Protein AF-A0A7C5VRM5-F1 (afdb_monomer)

Radius of gyration: 18.3 Å; Cα contacts (8 Å, |Δi|>4): 410; chains: 1; bounding box: 43×46×49 Å

Nearest PDB structures (foldseek):
  1hyq-assembly1_A  TM=7.846E-01  e=1.306E-09  Archaeoglobus fulgidus
  4v03-assembly1_B  TM=8.359E-01  e=2.249E-08  Aquifex aeolicus
  4v03-assembly1_A  TM=8.277E-01  e=2.393E-08  Aquifex aeolicus
  4v02-assembly1_A  TM=7.969E-01  e=2.546E-08  Aquifex aeolicus
  4v02-assembly1_B  TM=7.855E-01  e=8.247E-08  Aquifex aeolicus

Mean predicted aligned error: 7.61 Å

pLDDT: mean 83.9, std 17.5, range [24.52, 98.12]

Structure (mmCIF, N/CA/C/O backbone):
data_AF-A0A7C5VRM5-F1
#
_entry.id   AF-A0A7C5VRM5-F1
#
loop_
_atom_site.group_PDB
_atom_site.id
_atom_site.type_symbol
_atom_site.label_atom_id
_atom_site.label_alt_id
_atom_site.label_comp_id
_atom_site.label_asym_id
_atom_site.label_entity_id
_atom_site.label_seq_id
_atom_site.pdbx_PDB_ins_code
_atom_site.Cartn_x
_atom_site.Cartn_y
_atom_site.Cartn_z
_atom_site.occupancy
_atom_site.B_iso_or_equiv
_atom_site.auth_seq_id
_atom_site.auth_comp_id
_atom_site.auth_asym_id
_atom_site.auth_atom_id
_atom_site.pdbx_PDB_model_num
ATOM 1 N N . MET A 1 1 ? 14.339 22.907 -0.742 1.00 24.52 1 MET A N 1
ATOM 2 C CA . MET A 1 1 ? 13.843 21.894 -1.696 1.00 24.52 1 MET A CA 1
ATOM 3 C C . MET A 1 1 ? 13.159 20.813 -0.884 1.00 24.52 1 MET A C 1
ATOM 5 O O . MET A 1 1 ? 13.822 20.288 0.005 1.00 24.52 1 MET A O 1
ATOM 9 N N . PRO A 1 2 ? 11.860 20.538 -1.075 1.00 26.52 2 PRO A N 1
ATOM 10 C CA . PRO A 1 2 ? 11.261 19.377 -0.440 1.00 26.52 2 PRO A CA 1
ATOM 11 C C . PRO A 1 2 ? 11.913 18.133 -1.050 1.00 26.52 2 PRO A C 1
ATOM 13 O O . PRO A 1 2 ? 11.982 17.997 -2.268 1.00 26.52 2 PRO A O 1
ATOM 16 N N . ILE A 1 3 ? 12.468 17.282 -0.192 1.00 25.92 3 ILE A N 1
ATOM 17 C CA . ILE A 1 3 ? 12.907 15.940 -0.564 1.00 25.92 3 ILE A CA 1
ATOM 18 C C . ILE A 1 3 ? 11.617 15.197 -0.914 1.00 25.92 3 ILE A C 1
ATOM 20 O O . ILE A 1 3 ? 10.820 14.908 -0.022 1.00 25.92 3 ILE A O 1
ATOM 24 N N . ASN A 1 4 ? 11.365 14.982 -2.205 1.00 31.55 4 ASN A N 1
ATOM 25 C CA . ASN A 1 4 ? 10.329 14.049 -2.622 1.00 31.55 4 ASN A CA 1
ATOM 26 C C . ASN A 1 4 ? 10.826 12.663 -2.229 1.00 31.55 4 ASN A C 1
ATOM 28 O O . ASN A 1 4 ? 11.892 12.225 -2.656 1.00 31.55 4 ASN A O 1
ATOM 32 N N . TYR A 1 5 ? 10.097 12.033 -1.319 1.00 35.62 5 TYR A N 1
ATOM 33 C CA . TYR A 1 5 ? 10.314 10.641 -0.987 1.00 35.62 5 TYR A CA 1
ATOM 34 C C . TYR A 1 5 ? 9.460 9.789 -1.954 1.00 35.62 5 TYR A C 1
ATOM 36 O O . TYR A 1 5 ? 8.372 10.228 -2.338 1.00 35.62 5 TYR A O 1
ATOM 44 N N . PRO A 1 6 ? 9.912 8.581 -2.323 1.00 35.44 6 PRO A N 1
ATOM 45 C CA . PRO A 1 6 ? 9.175 7.653 -3.188 1.00 35.44 6 PRO A CA 1
ATOM 46 C C . PRO A 1 6 ? 7.881 7.151 -2.532 1.00 35.44 6 PRO A C 1
ATOM 48 O O . PRO A 1 6 ? 7.916 6.727 -1.374 1.00 35.44 6 PRO A O 1
ATOM 51 N N . SER A 1 7 ? 6.760 7.160 -3.264 1.00 39.25 7 SER A N 1
ATOM 52 C CA . SER A 1 7 ? 5.493 6.525 -2.855 1.00 39.25 7 SER A CA 1
ATOM 53 C C . SER A 1 7 ? 5.705 5.039 -2.533 1.00 39.25 7 SER A C 1
ATOM 55 O O . SER A 1 7 ? 6.551 4.383 -3.140 1.00 39.25 7 SER A O 1
ATOM 57 N N . MET A 1 8 ? 4.966 4.480 -1.574 1.00 41.59 8 MET A N 1
ATOM 58 C CA . MET A 1 8 ? 5.219 3.114 -1.104 1.00 41.59 8 MET A CA 1
ATOM 59 C C . MET A 1 8 ? 3.956 2.298 -0.909 1.00 41.59 8 MET A C 1
ATOM 61 O O . MET A 1 8 ? 3.048 2.717 -0.196 1.00 41.59 8 MET A O 1
ATOM 65 N N . LEU A 1 9 ? 3.998 1.076 -1.437 1.00 41.56 9 LEU A N 1
ATOM 66 C CA . LEU A 1 9 ? 2.986 0.052 -1.242 1.00 41.56 9 LEU A CA 1
ATOM 67 C C . LEU A 1 9 ? 3.558 -1.013 -0.299 1.00 41.56 9 LEU A C 1
ATOM 69 O O . LEU A 1 9 ? 4.619 -1.572 -0.569 1.00 41.56 9 LEU A O 1
ATOM 73 N N . ARG A 1 10 ? 2.899 -1.326 0.818 1.00 49.91 10 ARG A N 1
ATOM 74 C CA . ARG A 1 10 ? 3.300 -2.475 1.655 1.00 49.91 10 ARG A CA 1
ATOM 75 C C . ARG A 1 10 ? 2.233 -3.539 1.641 1.00 49.91 10 ARG A C 1
ATOM 77 O O . ARG A 1 10 ? 1.055 -3.212 1.599 1.00 49.91 10 ARG A O 1
ATOM 84 N N . ILE A 1 11 ? 2.649 -4.798 1.687 1.00 58.56 11 ILE A N 1
ATOM 85 C CA . ILE A 1 11 ? 1.750 -5.940 1.551 1.00 58.56 11 ILE A CA 1
ATOM 86 C C . ILE A 1 11 ? 2.005 -6.911 2.695 1.00 58.56 11 ILE A C 1
ATOM 88 O O . ILE A 1 11 ? 3.138 -7.174 3.097 1.00 58.56 11 ILE A O 1
ATOM 92 N N . THR A 1 12 ? 0.915 -7.410 3.253 1.00 43.38 12 THR A N 1
ATOM 93 C CA . THR A 1 12 ? 0.903 -8.315 4.395 1.00 43.38 12 THR A CA 1
ATOM 94 C C . THR A 1 12 ? 0.097 -9.544 4.020 1.00 43.38 12 THR A C 1
ATOM 96 O O . THR A 1 12 ? -0.967 -9.410 3.410 1.00 43.38 12 THR A O 1
ATOM 99 N N . PHE A 1 13 ? 0.600 -10.715 4.396 1.00 42.34 13 PHE A N 1
ATOM 100 C CA . PHE A 1 13 ? 0.039 -12.011 4.033 1.00 42.34 13 PHE A CA 1
ATOM 101 C C . PHE A 1 13 ? -0.346 -12.781 5.307 1.00 42.34 13 PHE A C 1
ATOM 103 O O . PHE A 1 13 ? 0.273 -12.608 6.365 1.00 42.34 13 PHE A O 1
ATOM 110 N N . PRO A 1 14 ? -1.351 -13.666 5.252 1.00 35.06 14 PRO A N 1
ATOM 111 C CA . PRO A 1 14 ? -1.614 -14.603 6.333 1.00 35.06 14 PRO A CA 1
ATOM 112 C C . PRO A 1 14 ? -0.415 -15.541 6.523 1.00 35.06 14 PRO A C 1
ATOM 114 O O . PRO A 1 14 ? 0.280 -15.903 5.578 1.00 35.06 14 PRO A O 1
ATOM 117 N N . SER A 1 15 ? -0.207 -16.011 7.758 1.00 38.28 15 SER A N 1
ATOM 118 C CA . SER A 1 15 ? 0.873 -16.956 8.118 1.00 38.28 15 SER A CA 1
ATOM 119 C C . SER A 1 15 ? 0.846 -18.291 7.345 1.00 38.28 15 SER A C 1
ATOM 121 O O . SER A 1 15 ? 1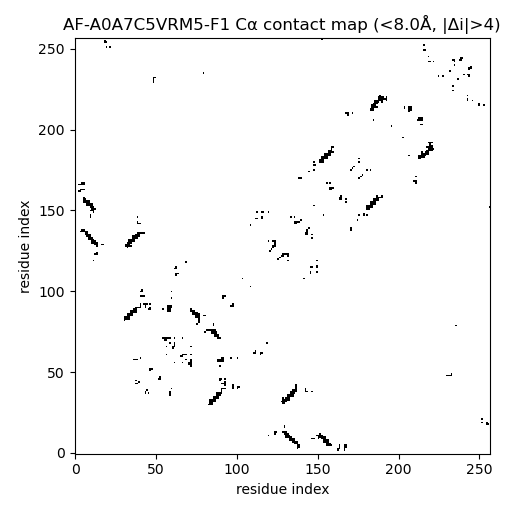.789 -19.078 7.420 1.00 38.28 15 SER A O 1
ATOM 123 N N . ARG A 1 16 ? -0.234 -18.551 6.598 1.00 37.56 16 ARG A N 1
ATOM 124 C CA . ARG A 1 16 ? -0.376 -19.624 5.614 1.00 37.56 16 ARG A CA 1
ATOM 125 C C . ARG A 1 16 ? -0.851 -18.996 4.304 1.00 37.56 16 ARG A C 1
ATOM 127 O O . ARG A 1 16 ? -2.047 -18.760 4.150 1.00 37.56 16 ARG A O 1
ATOM 134 N N . SER A 1 17 ? 0.067 -18.714 3.386 1.00 40.09 17 SER A N 1
ATOM 135 C CA . SER A 1 17 ? -0.280 -18.244 2.045 1.00 40.09 17 SER A CA 1
ATOM 136 C C . SER A 1 17 ? -1.047 -19.333 1.286 1.00 40.09 17 SER A C 1
ATOM 138 O O . SER A 1 17 ? -0.657 -20.504 1.267 1.00 40.09 17 SER A O 1
ATOM 140 N N . ARG A 1 18 ? -2.174 -18.956 0.674 1.00 47.91 18 ARG A N 1
ATOM 141 C CA . ARG A 1 18 ? -2.792 -19.734 -0.403 1.00 47.91 18 ARG A CA 1
ATOM 142 C C . ARG A 1 18 ? -2.190 -19.213 -1.707 1.00 47.91 18 ARG A C 1
ATOM 144 O O . ARG A 1 18 ? -2.310 -18.018 -1.937 1.00 47.91 18 ARG A O 1
ATOM 151 N N . PRO A 1 19 ? -1.545 -20.049 -2.532 1.00 40.75 19 PRO A N 1
ATOM 152 C CA . PRO A 1 19 ? -0.986 -19.575 -3.792 1.00 40.75 19 PRO A CA 1
ATOM 153 C C . PRO A 1 19 ? -2.108 -19.096 -4.721 1.00 40.75 19 PRO A C 1
ATOM 155 O O . PRO A 1 19 ? -3.064 -19.836 -4.974 1.00 40.75 19 PRO A O 1
ATOM 158 N N . TYR A 1 20 ? -1.978 -17.882 -5.252 1.00 45.66 20 TYR A N 1
ATOM 159 C CA . TYR A 1 20 ? -2.758 -17.391 -6.381 1.00 45.66 20 TYR A CA 1
ATOM 160 C C . TYR A 1 20 ? -2.393 -18.207 -7.622 1.00 45.66 20 TYR A C 1
ATOM 162 O O . TYR A 1 20 ? -1.266 -18.184 -8.125 1.00 45.66 20 TYR A O 1
ATOM 170 N N . VAL A 1 21 ? -3.365 -18.958 -8.135 1.00 44.91 21 VAL A N 1
ATOM 171 C CA . VAL A 1 21 ? -3.217 -19.711 -9.381 1.00 44.91 21 VAL A CA 1
ATOM 172 C C . VAL A 1 21 ? -3.878 -18.904 -10.498 1.00 44.91 21 VAL A C 1
ATOM 174 O O . VAL A 1 21 ? -5.107 -18.843 -10.546 1.00 44.91 21 VAL A O 1
ATOM 177 N N . PRO A 1 22 ? -3.111 -18.301 -11.424 1.00 44.91 22 PRO A N 1
ATOM 178 C CA . PRO A 1 22 ? -3.690 -17.703 -12.613 1.00 44.91 22 PRO A CA 1
ATOM 179 C C . PRO A 1 22 ? -4.089 -18.836 -13.567 1.00 44.91 22 PRO A C 1
ATOM 181 O O . PRO A 1 22 ? -3.283 -19.306 -14.370 1.00 44.91 22 PRO A O 1
ATOM 184 N N . SER A 1 23 ? -5.324 -19.325 -13.468 1.00 38.94 23 SER A N 1
ATOM 185 C CA . SER A 1 23 ? -5.892 -20.226 -14.473 1.00 38.94 23 SER A CA 1
ATOM 186 C C . SER A 1 23 ? -7.394 -20.031 -14.643 1.00 38.94 23 SER A C 1
ATOM 188 O O . SER A 1 23 ? -8.091 -19.593 -13.735 1.00 38.94 23 SER A O 1
ATOM 190 N N . SER A 1 24 ? -7.849 -20.360 -15.851 1.00 39.88 24 SER A N 1
ATOM 191 C CA . SER A 1 24 ? -9.218 -20.367 -16.371 1.00 39.88 24 SER A CA 1
ATOM 192 C C . SER A 1 24 ? -10.309 -20.749 -15.354 1.00 39.88 24 SER A C 1
ATOM 194 O O . SER A 1 24 ? -10.064 -21.541 -14.447 1.00 39.88 24 SER A O 1
ATOM 196 N N . PRO A 1 25 ? -11.542 -20.236 -15.535 1.00 40.53 25 PRO A N 1
ATOM 197 C CA . PRO A 1 25 ? -12.576 -20.226 -14.508 1.00 40.53 25 PRO A CA 1
ATOM 198 C C . PRO A 1 25 ? -13.092 -21.641 -14.220 1.00 40.53 25 PRO A C 1
ATOM 200 O O . PRO A 1 25 ? -13.990 -22.135 -14.898 1.00 40.53 25 PRO A O 1
ATOM 203 N N . SER A 1 26 ? -12.543 -22.293 -13.198 1.00 43.88 26 SER A N 1
ATOM 204 C CA . SER A 1 26 ? -13.236 -23.362 -12.478 1.00 43.88 26 SER A CA 1
ATOM 205 C C . SER A 1 26 ? -14.107 -22.728 -11.395 1.00 43.88 26 SER A C 1
ATOM 207 O O . SER A 1 26 ? -13.635 -21.867 -10.659 1.00 43.88 26 SER A O 1
ATOM 209 N N . SER A 1 27 ? -15.362 -23.160 -11.276 1.00 49.78 27 SER A N 1
ATOM 210 C CA . SER A 1 27 ? -16.374 -22.622 -10.348 1.00 49.78 27 SER A CA 1
ATOM 211 C C . SER A 1 27 ? -16.043 -22.736 -8.852 1.00 49.78 27 SER A C 1
ATOM 213 O O . SER A 1 27 ? -16.794 -22.206 -8.040 1.00 49.78 27 SER A O 1
ATOM 215 N N . ASP A 1 28 ? -14.946 -23.407 -8.489 1.00 50.22 28 ASP A N 1
ATOM 216 C CA . ASP A 1 28 ? -14.684 -23.869 -7.120 1.00 50.22 28 ASP A CA 1
ATOM 217 C C . ASP A 1 28 ? -13.459 -23.212 -6.456 1.00 50.22 28 ASP A C 1
ATOM 219 O O . ASP A 1 28 ? -13.127 -23.540 -5.315 1.00 50.22 28 ASP A O 1
ATOM 223 N N . THR A 1 29 ? -12.770 -22.274 -7.119 1.00 53.59 29 THR A N 1
ATOM 224 C CA . THR A 1 29 ? -11.725 -21.476 -6.454 1.00 53.59 29 THR A CA 1
ATOM 225 C C . THR A 1 29 ? -12.370 -20.373 -5.613 1.00 53.59 29 THR A C 1
ATOM 227 O O . THR A 1 29 ? -13.085 -19.540 -6.175 1.00 53.59 29 THR A O 1
ATOM 230 N N . PRO A 1 30 ? -12.143 -20.334 -4.285 1.00 61.53 30 PRO A N 1
ATOM 231 C CA . PRO A 1 30 ? -12.679 -19.270 -3.446 1.00 61.53 30 PRO A CA 1
ATOM 232 C C . PRO A 1 30 ? -12.119 -17.914 -3.891 1.00 61.53 30 PRO A C 1
ATOM 234 O O . PRO A 1 30 ? -10.925 -17.790 -4.160 1.00 61.53 30 PRO A O 1
ATOM 237 N N . SER A 1 31 ? -12.997 -16.913 -3.970 1.00 78.19 31 SER A N 1
ATOM 238 C CA . SER A 1 31 ? -12.657 -15.532 -4.318 1.00 78.19 31 SER A CA 1
ATOM 239 C C . SER A 1 31 ? -11.597 -14.985 -3.363 1.00 78.19 31 SER A C 1
ATOM 241 O O . SER A 1 31 ? -11.818 -15.038 -2.149 1.00 78.19 31 SER A O 1
ATOM 243 N N . LEU A 1 32 ? -10.508 -14.422 -3.894 1.00 88.81 32 LEU A N 1
ATOM 244 C CA . LEU A 1 32 ? -9.525 -13.713 -3.075 1.00 88.81 32 LEU A CA 1
ATOM 245 C C . LEU A 1 32 ? -10.181 -12.548 -2.332 1.00 88.81 32 LEU A C 1
ATOM 247 O O . LEU A 1 32 ? -11.033 -11.858 -2.892 1.00 88.81 32 LEU A O 1
ATOM 251 N N . GLN A 1 33 ? -9.759 -12.311 -1.094 1.00 93.88 33 GLN A N 1
ATOM 252 C CA . GLN A 1 33 ? -10.216 -11.197 -0.276 1.00 93.88 33 GLN A CA 1
ATOM 253 C C . GLN A 1 33 ? -9.063 -10.240 0.038 1.00 93.88 33 GLN A C 1
ATOM 255 O O . GLN A 1 33 ? -8.154 -10.554 0.804 1.00 93.88 33 GLN A O 1
ATOM 260 N N . VAL A 1 34 ? -9.113 -9.047 -0.559 1.00 94.50 34 VAL A N 1
ATOM 261 C CA . VAL A 1 34 ? -8.061 -8.025 -0.475 1.00 94.50 34 VAL A CA 1
ATOM 262 C C . VAL A 1 34 ? -8.566 -6.813 0.301 1.00 94.50 34 VAL A C 1
ATOM 264 O O . VAL A 1 34 ? -9.657 -6.308 0.040 1.00 94.50 34 VAL A O 1
ATOM 267 N N . GLY A 1 35 ? -7.765 -6.325 1.246 1.00 96.38 35 GLY A N 1
ATOM 268 C CA . GLY A 1 35 ? -8.031 -5.102 2.000 1.00 96.38 35 GLY A CA 1
ATOM 269 C C . GLY A 1 35 ? -7.001 -4.025 1.692 1.00 96.38 35 GLY A C 1
ATOM 270 O O . GLY A 1 35 ? -5.821 -4.221 1.962 1.00 96.38 35 GLY A O 1
ATOM 271 N N . LEU A 1 36 ? -7.432 -2.878 1.174 1.00 96.69 36 LEU A N 1
ATOM 272 C CA . LEU A 1 36 ? -6.596 -1.694 0.992 1.00 96.69 36 LEU A CA 1
ATOM 273 C C . LEU A 1 36 ? -6.796 -0.724 2.160 1.00 96.69 36 LEU A C 1
ATOM 275 O O . LEU A 1 36 ? -7.912 -0.303 2.450 1.00 96.69 36 LEU A O 1
ATOM 279 N N . MET A 1 37 ? -5.707 -0.358 2.818 1.00 97.25 37 MET A N 1
ATOM 280 C CA . MET A 1 37 ? -5.680 0.506 3.992 1.00 97.25 37 MET A CA 1
ATOM 281 C C . MET A 1 37 ? -4.927 1.786 3.632 1.00 97.25 37 MET A C 1
ATOM 283 O O . MET A 1 37 ? -3.723 1.735 3.374 1.00 97.25 37 MET A O 1
ATOM 287 N N . ASP A 1 38 ? -5.617 2.924 3.618 1.00 95.94 38 ASP A N 1
ATOM 288 C CA . ASP A 1 38 ? -4.995 4.222 3.345 1.00 95.94 38 ASP A CA 1
ATOM 289 C C . ASP A 1 38 ? -4.354 4.778 4.626 1.00 95.94 38 ASP A C 1
ATOM 291 O O . ASP A 1 38 ? -5.043 5.261 5.526 1.00 95.94 38 ASP A O 1
ATOM 295 N N . LEU A 1 39 ? -3.029 4.666 4.739 1.00 95.25 39 LEU A N 1
ATOM 296 C CA . LEU A 1 39 ? -2.239 5.226 5.840 1.00 95.25 39 LEU A CA 1
ATOM 297 C C . LEU A 1 39 ? -1.528 6.535 5.451 1.00 95.25 39 LEU A C 1
ATOM 299 O O . LEU A 1 39 ? -0.705 7.033 6.234 1.00 95.25 39 LEU A O 1
ATOM 303 N N . ASP A 1 40 ? -1.826 7.129 4.288 1.00 92.56 40 ASP A N 1
ATOM 304 C CA . ASP A 1 40 ? -1.371 8.482 3.956 1.00 92.56 40 ASP A CA 1
ATOM 305 C C . ASP A 1 40 ? -2.278 9.527 4.615 1.00 92.56 40 ASP A C 1
ATOM 307 O O . ASP A 1 40 ? -3.082 10.210 3.992 1.00 92.56 40 ASP A O 1
ATOM 311 N N . PHE A 1 41 ? -2.103 9.706 5.922 1.00 92.50 41 PHE A N 1
ATOM 312 C CA . PHE A 1 41 ? -2.851 10.701 6.694 1.00 92.50 41 PHE A CA 1
ATOM 313 C C . PHE A 1 41 ? -2.427 12.152 6.439 1.00 92.50 41 PHE A C 1
ATOM 315 O O . PHE A 1 41 ? -2.979 13.068 7.052 1.00 92.50 41 PHE A O 1
ATOM 322 N N . ARG A 1 42 ? -1.417 12.383 5.593 1.00 88.06 42 ARG A N 1
ATOM 323 C CA . ARG A 1 42 ? -0.908 13.724 5.297 1.00 88.06 42 ARG A CA 1
ATOM 324 C C . ARG A 1 42 ? -1.579 14.304 4.063 1.00 88.06 42 ARG A C 1
ATOM 326 O O . ARG A 1 42 ? -1.903 15.491 4.050 1.00 88.06 42 ARG A O 1
ATOM 333 N N . ALA A 1 43 ? -1.732 13.475 3.040 1.00 88.38 43 ALA A N 1
ATOM 334 C CA . ALA A 1 43 ? -2.402 13.817 1.802 1.00 88.38 43 ALA A CA 1
ATOM 335 C C . ALA A 1 43 ? -3.315 12.661 1.345 1.00 88.38 43 ALA A C 1
ATOM 337 O O . ALA A 1 43 ? -3.080 12.103 0.270 1.00 88.38 43 ALA A O 1
ATOM 338 N N . PRO A 1 44 ? -4.367 12.320 2.123 1.00 90.69 44 PRO A N 1
ATOM 339 C CA . PRO A 1 44 ? -5.307 11.269 1.742 1.00 90.69 44 PRO A CA 1
ATOM 340 C C . PRO A 1 44 ? -5.894 11.560 0.362 1.00 90.69 44 PRO A C 1
ATOM 342 O O . PRO A 1 44 ? -6.495 12.616 0.145 1.00 90.69 44 PRO A O 1
ATOM 345 N N . SER A 1 45 ? -5.705 10.642 -0.582 1.00 88.56 45 SER A N 1
ATOM 346 C CA . SER A 1 45 ? -6.123 10.843 -1.978 1.00 88.56 45 SER A CA 1
ATOM 347 C C . SER A 1 45 ? -6.849 9.645 -2.581 1.00 88.56 45 SER A C 1
ATOM 349 O O . SER A 1 45 ? -7.612 9.814 -3.537 1.00 88.56 45 SER A O 1
ATOM 351 N N . LEU A 1 46 ? -6.697 8.453 -1.993 1.00 91.44 46 LEU A N 1
ATOM 352 C CA . LEU A 1 46 ? -7.339 7.237 -2.485 1.00 91.44 46 LEU A CA 1
ATOM 353 C C . LEU A 1 46 ? -8.862 7.295 -2.384 1.00 91.44 46 LEU A C 1
ATOM 355 O O . LEU A 1 46 ? -9.540 6.779 -3.267 1.00 91.44 46 LEU A O 1
ATOM 359 N N . SER A 1 47 ? -9.415 7.959 -1.366 1.00 91.50 47 SER A N 1
ATOM 360 C CA . SER A 1 47 ? -10.865 8.155 -1.245 1.00 91.50 47 SER A CA 1
ATOM 361 C C . SER A 1 47 ? -11.454 8.874 -2.462 1.00 91.50 47 SER A C 1
ATOM 363 O O . SER A 1 47 ? -12.508 8.472 -2.945 1.00 91.50 47 SER A O 1
ATOM 365 N N . THR A 1 48 ? -10.749 9.860 -3.022 1.00 89.38 48 THR A N 1
ATOM 366 C CA . THR A 1 48 ? -11.158 10.552 -4.254 1.00 89.38 48 THR A CA 1
ATOM 367 C C . THR A 1 48 ? -11.091 9.627 -5.467 1.00 89.38 48 THR A C 1
ATOM 369 O O . THR A 1 48 ? -12.058 9.539 -6.216 1.00 89.38 48 THR A O 1
ATOM 372 N N . ILE A 1 49 ? -9.982 8.899 -5.645 1.00 87.12 49 ILE A N 1
ATOM 373 C CA . ILE A 1 49 ? -9.793 7.968 -6.777 1.00 87.12 49 ILE A CA 1
ATOM 374 C C . ILE A 1 49 ? -10.847 6.854 -6.744 1.00 87.12 49 ILE A C 1
ATOM 376 O O . ILE A 1 49 ? -11.381 6.445 -7.772 1.00 87.12 49 ILE A O 1
ATOM 380 N N . LEU A 1 50 ? -11.180 6.386 -5.543 1.00 90.56 50 LEU A N 1
ATOM 381 C CA . LEU A 1 50 ? -12.192 5.371 -5.304 1.00 90.56 50 LEU A CA 1
ATOM 382 C C . LEU A 1 50 ? -13.591 5.975 -5.122 1.00 90.56 50 LEU A C 1
ATOM 384 O O . LEU A 1 50 ? -14.473 5.268 -4.656 1.00 90.56 50 LEU A O 1
ATOM 388 N N . ASN A 1 51 ? -13.843 7.243 -5.459 1.00 88.88 51 ASN A N 1
ATOM 389 C CA . ASN A 1 51 ? -15.171 7.868 -5.368 1.00 88.88 51 ASN A CA 1
ATOM 390 C C . ASN A 1 51 ? -15.900 7.573 -4.034 1.00 88.88 51 ASN A C 1
ATOM 392 O O . ASN A 1 51 ? -17.051 7.128 -4.020 1.00 88.88 51 ASN A O 1
ATOM 396 N N . ILE A 1 52 ? -15.197 7.727 -2.911 1.00 90.50 52 ILE A N 1
ATOM 397 C CA . ILE A 1 52 ? -15.736 7.611 -1.554 1.00 90.50 52 ILE A CA 1
ATOM 398 C C . ILE A 1 52 ? -16.054 9.017 -1.062 1.00 90.50 52 ILE A C 1
ATOM 400 O O . ILE A 1 52 ? -15.190 9.725 -0.551 1.00 90.50 52 ILE A O 1
ATOM 404 N N . GLU A 1 53 ? -17.307 9.433 -1.233 1.00 82.44 53 GLU A N 1
ATOM 405 C CA . GLU A 1 53 ? -17.733 10.785 -0.856 1.00 82.44 53 GLU A CA 1
ATOM 406 C C . GLU A 1 53 ? -17.894 10.952 0.657 1.00 82.44 53 GLU A C 1
ATOM 408 O O . GLU A 1 53 ? -17.621 12.019 1.209 1.00 82.44 53 GLU A O 1
ATOM 413 N N . LYS A 1 54 ? -18.380 9.907 1.336 1.00 86.44 54 LYS A N 1
ATOM 414 C CA . LYS A 1 54 ? -18.655 9.917 2.774 1.00 86.44 54 LYS A CA 1
ATOM 415 C C . LYS A 1 54 ? -18.364 8.551 3.371 1.00 86.44 54 LYS A C 1
ATOM 417 O O . LYS A 1 54 ? -18.783 7.533 2.830 1.00 86.44 54 LYS A O 1
ATOM 422 N N . ALA A 1 55 ? -17.715 8.564 4.525 1.00 92.19 55 ALA A N 1
ATOM 423 C CA . ALA A 1 55 ? -17.568 7.414 5.397 1.00 92.19 55 ALA A CA 1
ATOM 424 C C . ALA A 1 55 ? -18.067 7.801 6.792 1.00 92.19 55 ALA A C 1
ATOM 426 O O . ALA A 1 55 ? -17.887 8.944 7.223 1.00 92.19 55 ALA A O 1
ATOM 427 N N . GLN A 1 56 ? -18.726 6.867 7.477 1.00 93.12 56 GLN A N 1
ATOM 428 C CA . GLN A 1 56 ? -19.154 7.077 8.861 1.00 93.12 56 GLN A CA 1
ATOM 429 C C . GLN A 1 56 ? -17.948 7.108 9.804 1.00 93.12 56 GLN A C 1
ATOM 431 O O . GLN A 1 56 ? -17.894 7.947 10.701 1.00 93.12 56 GLN A O 1
ATOM 436 N N . TYR A 1 57 ? -16.985 6.222 9.556 1.00 96.88 57 TYR A N 1
ATOM 437 C CA . TYR A 1 57 ? -15.722 6.140 10.271 1.00 96.88 57 TYR A CA 1
ATOM 438 C C . TYR A 1 57 ? -14.561 6.072 9.287 1.00 96.88 57 TYR A C 1
ATOM 440 O O . TYR A 1 57 ? -14.688 5.553 8.177 1.00 96.88 57 TYR A O 1
ATOM 448 N N . TRP A 1 58 ? -13.422 6.594 9.719 1.00 97.31 58 TRP A N 1
ATOM 449 C CA . TRP A 1 58 ? -12.178 6.616 8.963 1.00 97.31 58 TRP A CA 1
ATOM 450 C C . TRP A 1 58 ? -11.115 5.785 9.679 1.00 97.31 58 TRP A C 1
ATOM 452 O O . TRP A 1 58 ? -11.194 5.542 10.884 1.00 97.31 58 TRP A O 1
ATOM 462 N N . LEU A 1 59 ? -10.054 5.397 8.974 1.00 97.44 59 LEU A N 1
ATOM 463 C CA . LEU A 1 59 ? -8.964 4.622 9.570 1.00 97.44 59 LEU A CA 1
ATOM 464 C C . LEU A 1 59 ? -8.295 5.372 10.733 1.00 97.44 59 LEU A C 1
ATOM 466 O O . LEU A 1 59 ? -7.873 4.768 11.717 1.00 97.44 59 LEU A O 1
ATOM 470 N N . ASN A 1 60 ? -8.287 6.703 10.676 1.00 95.69 60 ASN A N 1
ATOM 471 C CA . ASN A 1 60 ? -7.890 7.575 11.779 1.00 95.69 60 ASN A CA 1
ATOM 472 C C . ASN A 1 60 ? -8.704 7.321 13.058 1.00 95.69 60 ASN A C 1
ATOM 474 O O . ASN A 1 60 ? -8.131 7.280 14.146 1.00 95.69 60 ASN A O 1
ATOM 478 N N . ASP A 1 61 ? -10.019 7.127 12.937 1.00 97.44 61 ASP A N 1
ATOM 479 C CA . ASP A 1 61 ? -10.924 6.898 14.067 1.00 97.44 61 ASP A CA 1
ATOM 480 C C . ASP A 1 61 ? -10.645 5.544 14.721 1.00 97.44 61 ASP A C 1
ATOM 482 O O . ASP A 1 61 ? -10.590 5.438 15.949 1.00 97.44 61 ASP A O 1
ATOM 486 N N . TYR A 1 62 ? -10.358 4.524 13.909 1.00 98.12 62 TYR A N 1
ATOM 487 C CA . TYR A 1 62 ? -9.907 3.225 14.400 1.00 98.12 62 TYR A CA 1
ATOM 488 C C . TYR A 1 62 ? -8.586 3.335 15.177 1.00 98.12 62 TYR A C 1
ATOM 490 O O . TYR A 1 62 ? -8.460 2.777 16.274 1.00 98.12 62 TYR A O 1
ATOM 498 N N . LEU A 1 63 ? -7.606 4.079 14.650 1.00 97.12 63 LEU A N 1
ATOM 499 C CA . LEU A 1 63 ? -6.325 4.314 15.331 1.00 97.12 63 LEU A CA 1
ATOM 500 C C . LEU A 1 63 ? -6.483 5.163 16.603 1.00 97.12 63 LEU A C 1
ATOM 502 O O . LEU A 1 63 ? -5.715 4.998 17.551 1.00 97.12 63 LEU A O 1
ATOM 506 N N . ASN A 1 64 ? -7.503 6.022 16.651 1.00 96.19 64 ASN A N 1
ATOM 507 C CA . ASN A 1 64 ? -7.899 6.800 17.825 1.00 96.19 64 ASN A CA 1
ATOM 508 C C . ASN A 1 64 ? -8.756 6.010 18.836 1.00 96.19 64 ASN A C 1
ATOM 510 O O . ASN A 1 64 ? -9.145 6.577 19.856 1.00 96.19 64 ASN A O 1
ATOM 514 N N . CYS A 1 65 ? -9.016 4.718 18.596 1.00 95.69 65 CYS A N 1
ATOM 515 C CA . CYS A 1 65 ? -9.862 3.855 19.432 1.00 95.69 65 CYS A CA 1
ATOM 516 C C . CYS A 1 65 ? -11.322 4.334 19.558 1.00 95.69 65 CYS A C 1
ATOM 518 O O . CYS A 1 65 ? -11.944 4.144 20.601 1.00 95.69 65 CYS A O 1
ATOM 520 N N . ILE A 1 66 ? -11.858 4.966 18.513 1.00 97.38 66 ILE A N 1
ATOM 521 C CA . ILE A 1 66 ? -13.246 5.455 18.473 1.00 97.38 66 ILE A CA 1
ATOM 522 C C . ILE A 1 66 ? -14.203 4.371 17.952 1.00 97.38 66 ILE A C 1
ATOM 524 O O . ILE A 1 66 ? -15.364 4.340 18.351 1.00 97.38 66 ILE A O 1
ATOM 528 N N . CYS A 1 67 ? -13.719 3.486 17.079 1.00 96.88 67 CYS A N 1
ATOM 529 C CA . CYS A 1 67 ? -14.495 2.421 16.438 1.00 96.88 67 CYS A CA 1
ATOM 530 C C . CYS A 1 67 ? -13.679 1.125 16.278 1.00 96.88 67 CYS A C 1
ATOM 532 O O . CYS A 1 67 ? -12.457 1.105 16.506 1.00 96.88 67 CYS A O 1
ATOM 534 N N . ASP A 1 68 ? -14.359 0.053 15.870 1.00 96.94 68 ASP A N 1
ATOM 535 C CA . ASP A 1 68 ? -13.746 -1.220 15.499 1.00 96.94 68 ASP A CA 1
ATOM 536 C C . ASP A 1 68 ? -13.399 -1.251 14.007 1.00 96.94 68 ASP A C 1
ATOM 538 O O . ASP A 1 68 ? -13.895 -0.459 13.208 1.00 96.94 68 ASP A O 1
ATOM 542 N N . ILE A 1 69 ? -12.515 -2.168 13.596 1.00 96.31 69 ILE A N 1
ATOM 543 C CA . ILE A 1 69 ? -12.061 -2.214 12.194 1.00 96.31 69 ILE A CA 1
ATOM 544 C C . ILE A 1 69 ? -13.215 -2.502 11.228 1.00 96.31 69 ILE A C 1
ATOM 546 O O . ILE A 1 69 ? -13.242 -1.981 10.115 1.00 96.31 69 ILE A O 1
ATOM 550 N N . LYS A 1 70 ? -14.204 -3.282 11.675 1.00 96.19 70 LYS A N 1
ATOM 551 C CA . LYS A 1 70 ? -15.398 -3.634 10.897 1.00 96.19 70 LYS A CA 1
ATOM 552 C C . LYS A 1 70 ? -16.238 -2.414 10.527 1.00 96.19 70 LYS A C 1
ATOM 554 O O . LYS A 1 70 ? -16.874 -2.436 9.482 1.00 96.19 70 LYS A O 1
ATOM 559 N N . ASP A 1 71 ? -16.187 -1.355 11.334 1.00 96.81 71 ASP A N 1
ATOM 560 C CA . ASP A 1 71 ? -16.932 -0.116 11.095 1.00 96.81 71 ASP A CA 1
ATOM 561 C C . ASP A 1 71 ? -16.282 0.769 10.018 1.00 96.81 71 ASP A C 1
ATOM 563 O O . ASP A 1 71 ? -16.925 1.665 9.472 1.00 96.81 71 ASP A O 1
ATOM 567 N N . VAL A 1 72 ? -14.998 0.533 9.723 1.00 96.94 72 VAL A N 1
ATOM 568 C CA . VAL A 1 72 ? -14.206 1.307 8.753 1.00 96.94 72 VAL A CA 1
ATOM 569 C C . VAL A 1 72 ? -14.104 0.600 7.397 1.00 96.94 72 VAL A C 1
ATOM 571 O O . VAL A 1 72 ? -13.832 1.247 6.386 1.00 96.94 72 VAL A O 1
ATOM 574 N N . LEU A 1 73 ? -14.324 -0.718 7.350 1.00 96.69 73 LEU A N 1
ATOM 575 C CA . LEU A 1 73 ? -14.264 -1.506 6.118 1.00 96.69 73 LEU A CA 1
ATOM 576 C C . LEU A 1 73 ? -15.411 -1.141 5.168 1.00 96.69 73 LEU A C 1
ATOM 578 O O . LEU A 1 73 ? -16.575 -1.439 5.429 1.00 96.69 73 LEU A O 1
ATOM 582 N N . ILE A 1 74 ? -15.069 -0.570 4.014 1.00 96.06 74 ILE A N 1
ATOM 583 C CA . ILE A 1 74 ? -16.012 -0.319 2.922 1.00 96.06 74 ILE A CA 1
ATOM 584 C C . ILE A 1 74 ? -15.861 -1.430 1.881 1.00 96.06 74 ILE A C 1
ATOM 586 O O . ILE A 1 74 ? -14.794 -1.573 1.285 1.00 96.06 74 ILE A O 1
ATOM 590 N N . ASP A 1 75 ? -16.922 -2.205 1.649 1.00 94.94 75 ASP A N 1
ATOM 591 C CA . ASP A 1 75 ? -16.963 -3.222 0.592 1.00 94.94 75 ASP A CA 1
ATOM 592 C C . ASP A 1 75 ? -17.143 -2.556 -0.778 1.00 94.94 75 ASP A C 1
ATOM 594 O O . ASP A 1 75 ? -18.148 -1.889 -1.031 1.00 94.94 75 ASP A O 1
ATOM 598 N N . LEU A 1 76 ? -16.159 -2.720 -1.660 1.00 93.44 76 LEU A N 1
ATOM 599 C CA . LEU A 1 76 ? -16.180 -2.201 -3.028 1.00 93.44 76 LEU A CA 1
ATOM 600 C C . LEU A 1 76 ? -16.117 -3.326 -4.067 1.00 93.44 76 LEU A C 1
ATOM 602 O O . LEU A 1 76 ? -15.803 -3.063 -5.232 1.00 93.44 76 LEU A O 1
ATOM 606 N N . SER A 1 77 ? -16.413 -4.565 -3.668 1.00 90.88 77 SER A N 1
ATOM 607 C CA . SER A 1 77 ? -16.286 -5.759 -4.510 1.00 90.88 77 SER A CA 1
ATOM 608 C C . SER A 1 77 ? -17.100 -5.635 -5.798 1.00 90.88 77 SER A C 1
ATOM 610 O O . SER A 1 77 ? -16.568 -5.863 -6.882 1.00 90.88 77 SER A O 1
ATOM 612 N N . GLU A 1 78 ? -18.348 -5.163 -5.708 1.00 87.44 78 GLU A N 1
ATOM 613 C CA . GLU A 1 78 ? -19.230 -4.979 -6.873 1.00 87.44 78 GLU A CA 1
ATOM 614 C C . GLU A 1 78 ? -18.703 -3.941 -7.874 1.00 87.44 78 GLU A C 1
ATOM 616 O O . GLU A 1 78 ? -18.935 -4.056 -9.076 1.00 87.44 78 GLU A O 1
ATOM 621 N N . ARG A 1 79 ? -17.971 -2.931 -7.391 1.00 85.19 79 ARG A N 1
ATOM 622 C CA . ARG A 1 79 ? -17.462 -1.832 -8.218 1.00 85.19 79 ARG A CA 1
ATOM 623 C C . ARG A 1 79 ? -16.088 -2.130 -8.816 1.00 85.19 79 ARG A C 1
ATOM 625 O O . ARG A 1 79 ? -15.799 -1.682 -9.923 1.00 85.19 79 ARG A O 1
ATOM 632 N N . ILE A 1 80 ? -15.230 -2.837 -8.081 1.00 81.12 80 ILE A N 1
ATOM 633 C CA . ILE A 1 80 ? -13.804 -2.962 -8.418 1.00 81.12 80 ILE A CA 1
ATOM 634 C C . ILE A 1 80 ? -13.443 -4.355 -8.931 1.00 81.12 80 ILE A C 1
ATOM 636 O O . ILE A 1 80 ? -12.780 -4.488 -9.957 1.00 81.12 80 ILE A O 1
ATOM 640 N N . ALA A 1 81 ? -13.860 -5.394 -8.219 1.00 68.38 81 ALA A N 1
ATOM 641 C CA . ALA A 1 81 ? -13.316 -6.729 -8.420 1.00 68.38 81 ALA A CA 1
ATOM 642 C C . ALA A 1 81 ? -14.277 -7.671 -9.155 1.00 68.38 81 ALA A C 1
ATOM 644 O O . ALA A 1 81 ? -13.817 -8.551 -9.868 1.00 68.38 81 ALA A O 1
ATOM 645 N N . GLN A 1 82 ? -15.597 -7.456 -9.061 1.00 69.44 82 GLN A N 1
ATOM 646 C CA . GLN A 1 82 ? -16.687 -8.297 -9.591 1.00 69.44 82 GLN A CA 1
ATOM 647 C C . GLN A 1 82 ? -16.680 -9.762 -9.104 1.00 69.44 82 GLN A C 1
ATOM 649 O O . GLN A 1 82 ? -17.719 -10.257 -8.676 1.00 69.44 82 GLN A O 1
ATOM 654 N N . LYS A 1 83 ? -15.544 -10.465 -9.178 1.00 73.00 83 LYS A N 1
ATOM 655 C CA . LYS A 1 83 ? -15.339 -11.863 -8.785 1.00 73.00 83 LYS A CA 1
ATOM 656 C C . LYS A 1 83 ? -14.577 -11.996 -7.470 1.00 73.00 83 LYS A C 1
ATOM 658 O O . LYS A 1 83 ? -14.890 -12.887 -6.684 1.00 73.00 83 LYS A O 1
ATOM 663 N N . GLU A 1 84 ? -13.591 -11.139 -7.226 1.00 84.31 84 GLU A N 1
ATOM 664 C CA . GLU A 1 84 ? -12.857 -11.080 -5.962 1.00 84.31 84 GLU A CA 1
ATOM 665 C C . GLU A 1 84 ? -13.554 -10.143 -4.970 1.00 84.31 84 GLU 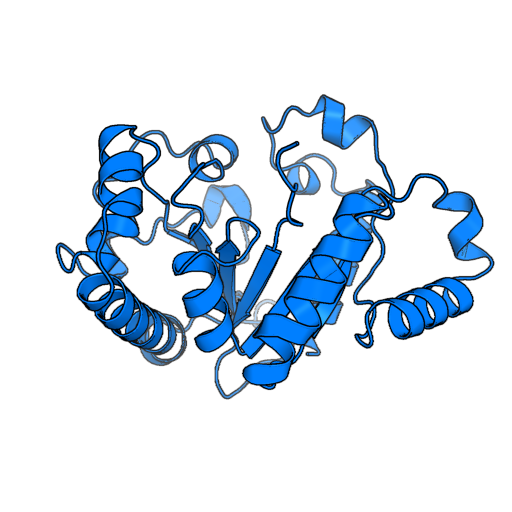A C 1
ATOM 667 O O . GLU A 1 84 ? -14.391 -9.313 -5.335 1.00 84.31 84 GLU A O 1
ATOM 672 N N . LYS A 1 85 ? -13.211 -10.276 -3.689 1.00 92.12 85 LYS A N 1
ATOM 673 C CA . LYS A 1 85 ? -13.670 -9.352 -2.660 1.00 92.12 85 LYS A CA 1
ATOM 674 C C . LYS A 1 85 ? -12.628 -8.272 -2.432 1.00 92.12 85 LYS A C 1
ATOM 676 O O . LYS A 1 85 ? -11.469 -8.576 -2.146 1.00 92.12 85 LYS A O 1
ATOM 681 N N . PHE A 1 86 ? -13.045 -7.016 -2.511 1.00 94.00 86 PHE A N 1
ATOM 682 C CA . PHE A 1 86 ? -12.165 -5.874 -2.304 1.00 94.00 86 PHE A CA 1
ATOM 683 C C . PHE A 1 86 ? -12.762 -4.929 -1.269 1.00 94.00 86 PHE A C 1
ATOM 685 O O . PHE A 1 86 ? -13.851 -4.387 -1.461 1.00 94.00 86 PHE A O 1
ATOM 692 N N . TYR A 1 87 ? -12.017 -4.702 -0.193 1.00 96.44 87 TYR A N 1
ATOM 693 C CA . TYR A 1 87 ? -12.387 -3.789 0.880 1.00 96.44 87 TYR A CA 1
ATOM 694 C C . TYR A 1 87 ? -11.411 -2.626 0.956 1.00 96.44 87 TYR A C 1
ATOM 696 O O . TYR A 1 87 ? -10.211 -2.790 0.735 1.00 96.44 87 TYR A O 1
ATOM 704 N N . PHE A 1 88 ? -11.921 -1.456 1.322 1.00 96.75 88 PHE A N 1
ATOM 705 C CA . PHE A 1 88 ? -11.131 -0.246 1.484 1.00 96.75 88 PHE A CA 1
ATOM 706 C C . PHE A 1 88 ? -11.377 0.399 2.8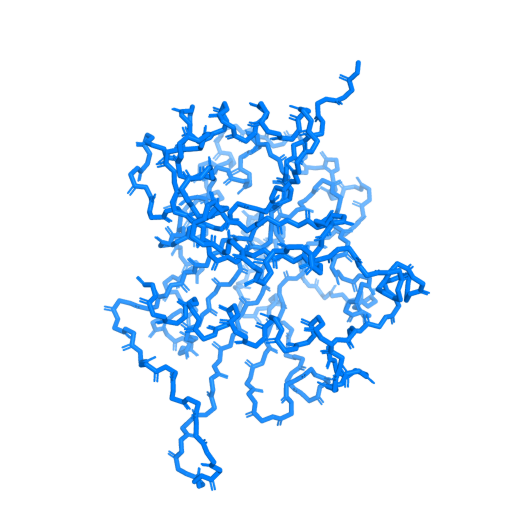48 1.00 96.75 88 PHE A C 1
ATOM 708 O O . PHE A 1 88 ? -12.524 0.593 3.243 1.00 96.75 88 PHE A O 1
ATOM 715 N N . CYS A 1 89 ? -10.299 0.763 3.540 1.00 97.31 89 CYS A N 1
ATOM 716 C CA . CYS A 1 89 ? -10.322 1.555 4.766 1.00 97.31 89 CYS A CA 1
ATOM 717 C C . CYS A 1 89 ? -9.772 2.957 4.467 1.00 97.31 89 CYS A C 1
ATOM 719 O O . CYS A 1 89 ? -8.554 3.103 4.306 1.00 97.31 89 CYS A O 1
ATOM 721 N N . PRO A 1 90 ? -10.632 3.985 4.387 1.00 97.25 90 PRO A N 1
ATOM 722 C CA . PRO A 1 90 ? -10.216 5.315 3.963 1.00 97.25 90 PRO A CA 1
ATOM 723 C C . PRO A 1 90 ? -9.522 6.106 5.079 1.00 97.25 90 PRO A C 1
ATOM 725 O O . PRO A 1 90 ? -9.939 6.066 6.239 1.00 97.25 90 PRO A O 1
ATOM 728 N N . ALA A 1 91 ? -8.531 6.921 4.716 1.00 96.44 91 ALA A N 1
ATOM 729 C CA . ALA A 1 91 ? -8.033 8.003 5.560 1.00 96.44 91 ALA A CA 1
ATOM 730 C C . ALA A 1 91 ? -8.924 9.244 5.418 1.00 96.44 91 ALA A C 1
ATOM 732 O O . ALA A 1 91 ? -9.402 9.561 4.327 1.00 96.44 91 ALA A O 1
ATOM 733 N N . ASN A 1 92 ? -9.148 9.955 6.524 1.00 95.88 92 ASN A N 1
ATOM 734 C CA . ASN A 1 92 ? -9.987 11.149 6.552 1.00 95.88 92 ASN A CA 1
ATOM 735 C C . ASN A 1 92 ? -9.287 12.325 5.839 1.00 95.88 92 ASN A C 1
ATOM 737 O O . ASN A 1 92 ? -8.285 12.820 6.360 1.00 95.88 92 ASN A O 1
ATOM 741 N N . PRO A 1 93 ? -9.812 12.821 4.698 1.00 94.38 93 PRO A N 1
ATOM 742 C CA . PRO A 1 93 ? -9.179 13.886 3.919 1.00 94.38 93 PRO A CA 1
ATOM 743 C C . PRO A 1 93 ? -9.413 15.292 4.497 1.00 94.38 93 PRO A C 1
ATOM 745 O O . PRO A 1 93 ? -8.936 16.276 3.934 1.00 94.38 93 PRO A O 1
ATOM 748 N N . SER A 1 94 ? -10.178 15.431 5.586 1.00 94.56 94 SER A N 1
ATOM 749 C CA . SER A 1 94 ? -10.470 16.743 6.168 1.00 94.56 94 SER A CA 1
ATOM 750 C C . SER A 1 94 ? -9.219 17.397 6.764 1.00 94.56 94 SER A C 1
ATOM 752 O O . SER A 1 94 ? -8.374 16.748 7.383 1.00 94.56 94 SER A O 1
ATOM 754 N N . MET A 1 95 ? -9.126 18.723 6.632 1.00 93.94 95 MET A N 1
ATOM 755 C CA . MET A 1 95 ? -7.995 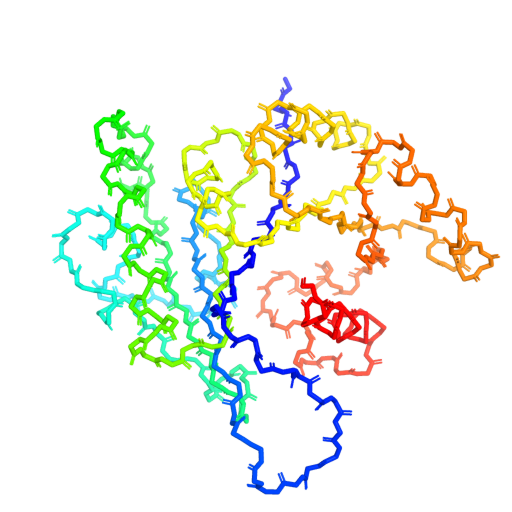19.496 7.159 1.00 93.94 95 MET A CA 1
ATOM 756 C C . MET A 1 95 ? -7.826 19.346 8.675 1.00 93.94 95 MET A C 1
ATOM 758 O O . MET A 1 95 ? -6.697 19.353 9.167 1.00 93.94 95 MET A O 1
ATOM 762 N N . ASP A 1 96 ? -8.932 19.197 9.406 1.00 95.50 96 ASP A N 1
ATOM 763 C CA . ASP A 1 96 ? -8.908 19.000 10.854 1.00 95.50 96 ASP A CA 1
ATOM 764 C C . ASP A 1 96 ? -8.321 17.636 11.218 1.00 95.50 96 ASP A C 1
ATOM 766 O O . ASP A 1 96 ? -7.467 17.565 12.101 1.00 95.50 96 ASP A O 1
ATOM 770 N N . ALA A 1 97 ? -8.684 16.575 10.490 1.00 95.19 97 ALA A N 1
ATOM 771 C CA . ALA A 1 97 ? -8.100 15.252 10.685 1.00 95.19 97 ALA A CA 1
ATOM 772 C C . ALA A 1 97 ? -6.609 15.226 10.317 1.00 95.19 97 ALA A C 1
ATOM 774 O O . ALA A 1 97 ? -5.798 14.719 11.087 1.00 95.19 97 ALA A O 1
ATOM 775 N N . ILE A 1 98 ? -6.216 15.837 9.194 1.00 94.31 98 ILE A N 1
ATOM 776 C CA . ILE A 1 98 ? -4.803 15.933 8.788 1.00 94.31 98 ILE A CA 1
ATOM 777 C C . ILE A 1 98 ? -3.981 16.678 9.853 1.00 94.31 98 ILE A C 1
ATOM 779 O O . ILE A 1 98 ? -2.866 16.267 10.199 1.00 94.31 98 ILE A O 1
ATOM 783 N N . ARG A 1 99 ? -4.526 17.770 10.407 1.00 94.00 99 ARG A N 1
ATOM 784 C CA . ARG A 1 99 ? -3.878 18.534 11.482 1.00 94.00 99 ARG A CA 1
ATOM 785 C C . ARG A 1 99 ? -3.785 17.726 12.772 1.00 94.00 99 ARG A C 1
ATOM 787 O O . ARG A 1 99 ? -2.718 17.714 13.381 1.00 94.00 99 ARG A O 1
ATOM 794 N N . ASP A 1 100 ? -4.865 17.056 13.165 1.00 94.62 100 ASP A N 1
ATOM 795 C CA . ASP A 1 100 ? -4.898 16.189 14.344 1.00 94.62 100 ASP A CA 1
ATOM 796 C C . ASP A 1 100 ? -3.827 15.098 14.241 1.00 94.62 100 ASP A C 1
ATOM 798 O O . ASP A 1 100 ? -2.982 14.978 15.129 1.00 94.62 100 ASP A O 1
ATOM 802 N N . MET A 1 101 ? -3.776 14.391 13.111 1.00 93.19 101 MET A N 1
ATOM 803 C CA . MET A 1 101 ? -2.787 13.347 12.839 1.00 93.19 101 MET A CA 1
ATOM 804 C C . MET A 1 101 ? -1.352 13.863 12.858 1.00 93.19 101 MET A C 1
ATOM 806 O O . MET A 1 101 ? -0.469 13.217 13.414 1.00 93.19 101 MET A O 1
ATOM 810 N N . SER A 1 102 ? -1.119 15.055 12.308 1.00 89.69 102 SER A N 1
ATOM 811 C CA . SER A 1 102 ? 0.203 15.691 12.317 1.00 89.69 102 SER A CA 1
ATOM 812 C C . SER A 1 102 ? 0.640 16.150 13.714 1.00 89.69 102 SER A C 1
ATOM 814 O O . SER A 1 102 ? 1.823 16.407 13.925 1.00 89.69 102 SER A O 1
ATOM 816 N N . SER A 1 103 ? -0.300 16.282 14.655 1.00 92.62 103 SER A N 1
ATOM 817 C CA . SER A 1 103 ? -0.052 16.746 16.027 1.00 92.62 103 SER A CA 1
ATOM 818 C C . SER A 1 103 ? 0.084 15.621 17.058 1.00 92.62 103 SER A C 1
ATOM 820 O O . SER A 1 103 ? 0.312 15.900 18.238 1.00 92.62 103 SER A O 1
ATOM 822 N N . LYS A 1 104 ? -0.071 14.358 16.639 1.00 93.19 104 LYS A N 1
ATOM 823 C CA . LYS A 1 104 ? -0.004 13.205 17.541 1.00 93.19 104 LYS A CA 1
ATOM 824 C C . LYS A 1 104 ? 1.381 13.055 18.161 1.00 93.19 104 LYS A C 1
ATOM 826 O O . LYS A 1 104 ? 2.399 13.383 17.562 1.00 93.19 104 LYS A O 1
ATOM 831 N N . ASP A 1 105 ? 1.391 12.568 19.398 1.00 94.19 105 ASP A N 1
ATOM 832 C CA . ASP A 1 105 ? 2.607 12.356 20.167 1.00 94.19 105 ASP A CA 1
ATOM 833 C C . ASP A 1 105 ? 3.116 10.915 20.053 1.00 94.19 105 ASP A C 1
ATOM 835 O O . ASP A 1 105 ? 2.417 9.992 19.626 1.00 94.19 105 ASP A O 1
ATOM 839 N N . ARG A 1 106 ? 4.330 10.692 20.560 1.00 92.56 106 ARG A N 1
ATOM 840 C CA . ARG A 1 106 ? 4.953 9.365 20.565 1.00 92.56 106 ARG A CA 1
ATOM 841 C C . ARG A 1 106 ? 4.139 8.298 21.286 1.00 92.56 106 ARG A C 1
ATOM 843 O O . ARG A 1 106 ? 4.183 7.123 20.927 1.00 92.56 106 ARG A O 1
ATOM 850 N N . LYS A 1 107 ? 3.379 8.681 22.314 1.00 95.06 107 LYS A N 1
ATOM 851 C CA . LYS A 1 107 ? 2.507 7.733 23.017 1.00 95.06 107 LYS A CA 1
ATOM 852 C C . LYS A 1 107 ? 1.366 7.281 22.116 1.00 95.06 107 LYS A C 1
ATOM 854 O O . LYS A 1 107 ? 1.024 6.101 22.138 1.00 95.06 107 LYS A O 1
ATOM 859 N N . TRP A 1 108 ? 0.767 8.198 21.361 1.00 96.00 108 TRP A N 1
ATOM 860 C CA . TRP A 1 108 ? -0.250 7.869 20.374 1.00 96.00 108 TRP A CA 1
ATOM 861 C C . TRP A 1 108 ? 0.315 6.975 19.273 1.00 96.00 108 TRP A C 1
ATOM 863 O O . TRP A 1 108 ? -0.291 5.954 18.973 1.00 96.00 108 TRP A O 1
ATOM 873 N N . GLU A 1 109 ? 1.505 7.270 18.755 1.00 94.06 109 GLU A N 1
ATOM 874 C CA . GLU A 1 109 ? 2.134 6.482 17.683 1.00 94.06 109 GLU A CA 1
ATOM 875 C C . GLU A 1 109 ? 2.381 5.023 18.089 1.00 94.06 109 GLU A C 1
ATOM 877 O O . GLU A 1 109 ? 2.108 4.108 17.311 1.00 94.06 109 GLU A O 1
ATOM 882 N N . MET A 1 110 ? 2.826 4.790 19.330 1.00 94.38 110 MET A N 1
ATOM 883 C CA . MET A 1 110 ? 2.985 3.436 19.872 1.00 94.38 110 MET A CA 1
ATOM 884 C C . MET A 1 110 ? 1.642 2.714 20.025 1.00 94.38 110 MET A C 1
ATOM 886 O O . MET A 1 110 ? 1.553 1.518 19.754 1.00 94.38 110 MET A O 1
ATOM 890 N N . ARG A 1 111 ? 0.578 3.423 20.430 1.00 96.62 111 ARG A N 1
ATOM 891 C CA . ARG A 1 111 ? -0.774 2.840 20.471 1.00 96.62 111 ARG A CA 1
ATOM 892 C C . ARG A 1 111 ? -1.286 2.522 19.069 1.00 96.62 111 ARG A C 1
ATOM 894 O O . ARG A 1 111 ? -1.866 1.458 18.877 1.00 96.62 111 ARG A O 1
ATOM 901 N N . ALA A 1 112 ? -1.040 3.401 18.101 1.00 96.69 112 ALA A N 1
ATOM 902 C CA . ALA A 1 112 ? -1.407 3.192 16.709 1.00 96.69 112 ALA A CA 1
ATOM 903 C C . ALA A 1 112 ? -0.706 1.954 16.129 1.00 96.69 112 ALA A C 1
ATOM 905 O O . ALA A 1 112 ? -1.351 1.165 15.448 1.00 96.69 112 ALA A O 1
ATOM 906 N N . LEU A 1 113 ? 0.570 1.718 16.463 1.00 96.81 113 LEU A N 1
ATOM 907 C CA . LEU A 1 113 ? 1.266 0.480 16.097 1.00 96.81 113 LEU A CA 1
ATOM 908 C C . LEU A 1 113 ? 0.561 -0.762 16.663 1.00 96.81 113 LEU A C 1
ATOM 910 O O . LEU A 1 113 ? 0.289 -1.704 15.921 1.00 96.81 113 LEU A O 1
ATOM 914 N N . THR A 1 114 ? 0.215 -0.758 17.954 1.00 97.31 114 THR A N 1
ATOM 915 C CA . THR A 1 114 ? -0.532 -1.865 18.576 1.00 97.31 114 THR A CA 1
ATOM 916 C C . THR A 1 114 ? -1.880 -2.093 17.890 1.00 97.31 114 THR A C 1
ATOM 918 O O . THR A 1 114 ? -2.257 -3.237 17.638 1.00 97.31 114 THR A O 1
ATOM 921 N N . ARG A 1 115 ? -2.595 -1.016 17.542 1.00 97.56 115 ARG A N 1
ATOM 922 C CA . ARG A 1 115 ? -3.858 -1.093 16.794 1.00 97.56 115 ARG A CA 1
ATOM 923 C C . ARG A 1 115 ? -3.652 -1.673 15.397 1.00 97.56 115 ARG A C 1
ATOM 925 O O . ARG A 1 115 ? -4.420 -2.533 14.999 1.00 97.56 115 ARG A O 1
ATOM 932 N N . LEU A 1 116 ? -2.597 -1.294 14.678 1.00 97.56 116 LEU A N 1
ATOM 933 C CA . LEU A 1 116 ? -2.299 -1.865 13.360 1.00 97.56 116 LEU A CA 1
ATOM 934 C C . LEU A 1 116 ? -1.939 -3.358 13.423 1.00 97.56 116 LEU A C 1
ATOM 936 O O . LEU A 1 116 ? -2.349 -4.117 12.549 1.00 97.56 116 LEU A O 1
ATOM 940 N N . LEU A 1 117 ? -1.228 -3.805 14.464 1.00 96.62 117 LEU A N 1
ATOM 941 C CA . LEU A 1 117 ? -0.974 -5.234 14.691 1.00 96.62 117 LEU A CA 1
ATOM 942 C C . LEU A 1 117 ? -2.274 -6.007 14.956 1.00 96.62 117 LEU A C 1
ATOM 944 O O . LEU A 1 117 ? -2.448 -7.110 14.440 1.00 96.62 117 LEU A O 1
ATOM 948 N N . HIS A 1 118 ? -3.196 -5.424 15.730 1.00 97.00 118 HIS A N 1
ATOM 949 C CA . HIS A 1 118 ? -4.522 -6.002 15.947 1.00 97.00 118 HIS A CA 1
ATOM 950 C C . HIS A 1 118 ? -5.325 -6.064 14.647 1.00 97.00 118 HIS A C 1
ATOM 952 O O . HIS A 1 118 ? -5.829 -7.127 14.308 1.00 97.00 118 HIS A O 1
ATOM 958 N N . LEU A 1 119 ? -5.382 -4.959 13.895 1.00 97.38 119 LEU A N 1
ATOM 959 C CA . LEU A 1 119 ? -6.019 -4.877 12.580 1.00 97.38 119 LEU A CA 1
ATOM 960 C C . LEU A 1 119 ? -5.515 -5.988 11.663 1.00 97.38 119 LEU A C 1
ATOM 962 O O . LEU A 1 119 ? -6.318 -6.730 11.109 1.00 97.38 119 LEU A O 1
ATOM 966 N N . ARG A 1 120 ? -4.191 -6.144 11.542 1.00 95.75 120 ARG A N 1
ATOM 967 C CA . ARG A 1 120 ? -3.581 -7.214 10.744 1.00 95.75 120 ARG A CA 1
ATOM 968 C C . ARG A 1 120 ? -4.102 -8.584 11.169 1.00 95.75 120 ARG A C 1
ATOM 970 O O . ARG A 1 120 ? -4.508 -9.373 10.323 1.00 95.75 120 ARG A O 1
ATOM 977 N N . ASN A 1 121 ? -4.068 -8.877 12.466 1.00 95.06 121 ASN A N 1
ATOM 978 C CA . ASN A 1 121 ? -4.455 -10.190 12.971 1.00 95.06 121 ASN A CA 1
ATOM 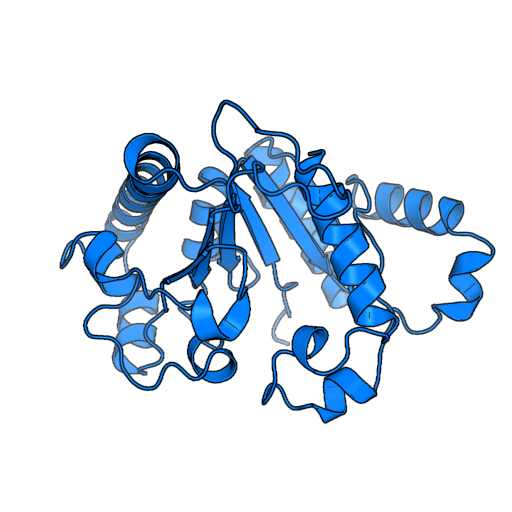979 C C . ASN A 1 121 ? -5.950 -10.469 12.794 1.00 95.06 121 ASN A C 1
ATOM 981 O O . ASN A 1 121 ? -6.299 -11.576 12.399 1.00 95.06 121 ASN A O 1
ATOM 985 N N . GLU A 1 122 ? -6.805 -9.484 13.054 1.00 96.19 122 GLU A N 1
ATOM 986 C CA . GLU A 1 122 ? -8.256 -9.609 12.918 1.00 96.19 122 GLU A CA 1
ATOM 987 C C . GLU A 1 122 ? -8.653 -9.799 11.449 1.00 96.19 122 GLU A C 1
ATOM 989 O O . GLU A 1 122 ? -9.375 -10.737 11.113 1.00 96.19 122 GLU A O 1
ATOM 994 N N . LEU A 1 123 ? -8.115 -8.973 10.545 1.00 96.00 123 LEU A N 1
ATOM 995 C CA . LEU A 1 123 ? -8.400 -9.083 9.116 1.00 96.00 123 LEU A CA 1
ATOM 996 C C . LEU A 1 123 ? -7.934 -10.435 8.547 1.00 96.00 123 LEU A C 1
ATOM 998 O O . LEU A 1 123 ? -8.719 -11.125 7.900 1.00 96.00 123 LEU A O 1
ATOM 1002 N N . LEU A 1 124 ? -6.689 -10.846 8.813 1.00 93.69 124 LEU A N 1
ATOM 1003 C CA . LEU A 1 124 ? -6.128 -12.074 8.232 1.00 93.69 124 LEU A CA 1
ATOM 1004 C C . LEU A 1 124 ? -6.687 -13.353 8.866 1.00 93.69 124 LEU A C 1
ATOM 1006 O O . LEU A 1 124 ? -7.001 -14.306 8.157 1.00 93.69 124 LEU A O 1
ATOM 1010 N N . ASN A 1 125 ? -6.780 -13.410 10.197 1.00 92.56 125 ASN A N 1
ATOM 1011 C CA . ASN A 1 125 ? -7.062 -14.668 10.895 1.00 92.56 125 ASN A CA 1
ATOM 1012 C C . ASN A 1 125 ? -8.542 -14.853 11.240 1.00 92.56 125 ASN A C 1
ATOM 1014 O O . ASN A 1 125 ? -8.987 -15.993 11.353 1.00 92.56 125 ASN A O 1
ATOM 1018 N N . GLU A 1 126 ? -9.297 -13.767 11.430 1.00 93.44 126 GLU A N 1
ATOM 1019 C CA . GLU A 1 126 ? -10.703 -13.842 11.850 1.00 93.44 126 GLU A CA 1
ATOM 1020 C C . GLU A 1 126 ? -11.661 -13.549 10.697 1.00 93.44 126 GLU A C 1
ATOM 1022 O O . GLU A 1 126 ? -12.661 -14.246 10.531 1.00 93.44 126 GLU A O 1
ATOM 1027 N N . LEU A 1 127 ? -11.350 -12.538 9.883 1.00 93.44 127 LEU A N 1
ATOM 1028 C CA . LEU A 1 127 ? -12.199 -12.103 8.771 1.00 93.44 127 LEU A CA 1
ATOM 1029 C C . LEU A 1 127 ? -11.821 -12.727 7.422 1.00 93.44 127 LEU A C 1
ATOM 1031 O O . LEU A 1 127 ? -12.535 -12.515 6.444 1.00 93.44 127 LEU A O 1
ATOM 1035 N N . GLY A 1 128 ? -10.752 -13.526 7.381 1.00 92.62 128 GLY A N 1
ATOM 1036 C CA . GLY A 1 128 ? -10.391 -14.351 6.228 1.00 92.62 128 GLY A CA 1
ATOM 1037 C C . GLY A 1 128 ? -9.801 -13.585 5.044 1.00 92.62 128 GLY A C 1
ATOM 1038 O O . GLY A 1 128 ? -9.923 -14.054 3.918 1.00 92.62 128 GLY A O 1
ATOM 1039 N N . PHE A 1 129 ? -9.179 -12.425 5.278 1.00 94.81 129 PHE A N 1
ATOM 1040 C CA . PHE A 1 129 ? -8.462 -11.697 4.231 1.00 94.81 129 PHE A CA 1
ATOM 1041 C C . PHE A 1 129 ? -7.208 -12.456 3.782 1.00 94.81 129 PHE A C 1
ATOM 1043 O O . PHE A 1 129 ? -6.420 -12.917 4.609 1.00 94.81 129 PHE A O 1
ATOM 1050 N N . ASP A 1 130 ? -6.993 -12.513 2.469 1.00 92.88 130 ASP A N 1
ATOM 1051 C CA . ASP A 1 130 ? -5.805 -13.110 1.856 1.00 92.88 130 ASP A CA 1
ATOM 1052 C C . ASP A 1 130 ? -4.658 -12.098 1.734 1.00 92.88 130 ASP A C 1
ATOM 1054 O O . ASP A 1 130 ? -3.495 -12.465 1.876 1.00 92.88 130 ASP A O 1
ATOM 1058 N N . TYR A 1 131 ? -4.968 -10.815 1.514 1.00 93.44 131 TYR A N 1
ATOM 1059 C CA . TYR A 1 131 ? -3.957 -9.756 1.447 1.00 93.44 131 TYR A CA 1
ATOM 1060 C C . TYR A 1 131 ? -4.436 -8.487 2.132 1.00 93.44 131 TYR A C 1
ATOM 1062 O O . TYR A 1 131 ? -5.580 -8.055 1.965 1.00 93.44 131 TYR A O 1
ATOM 1070 N N . ILE A 1 132 ? -3.515 -7.838 2.841 1.00 96.38 132 ILE A N 1
ATOM 1071 C CA . ILE A 1 132 ? -3.692 -6.466 3.311 1.00 96.38 132 ILE A CA 1
ATOM 1072 C C . ILE A 1 132 ? -2.616 -5.608 2.673 1.00 96.38 132 ILE A C 1
ATOM 1074 O O . ILE A 1 132 ? -1.422 -5.866 2.833 1.00 96.38 132 ILE A O 1
ATOM 1078 N N . ILE A 1 133 ? -3.054 -4.575 1.970 1.00 96.12 133 ILE A N 1
ATOM 1079 C CA . ILE A 1 133 ? -2.205 -3.600 1.313 1.00 96.12 133 ILE A CA 1
ATOM 1080 C C . ILE A 1 133 ? -2.283 -2.307 2.114 1.00 96.12 133 ILE A C 1
ATOM 1082 O O . ILE A 1 133 ? -3.356 -1.735 2.275 1.00 96.12 133 ILE A O 1
ATOM 1086 N N . PHE A 1 134 ? -1.147 -1.838 2.609 1.00 96.12 134 PHE A N 1
ATOM 1087 C CA . PHE A 1 134 ? -1.014 -0.527 3.224 1.00 96.12 134 PHE A CA 1
ATOM 1088 C C . PHE A 1 134 ? -0.469 0.452 2.187 1.00 96.12 134 PHE A C 1
ATOM 1090 O O . PHE A 1 134 ? 0.693 0.338 1.780 1.00 96.12 134 PHE A O 1
ATOM 1097 N N . ASP A 1 135 ? -1.295 1.414 1.783 1.00 93.25 135 ASP A N 1
ATOM 1098 C CA . ASP A 1 135 ? -0.819 2.596 1.071 1.00 93.25 135 ASP A CA 1
ATOM 1099 C C . ASP A 1 135 ? -0.249 3.584 2.083 1.00 93.25 135 ASP A C 1
ATOM 1101 O O . ASP A 1 135 ? -0.832 3.807 3.144 1.00 93.25 135 ASP A O 1
ATOM 1105 N N . THR A 1 136 ? 0.929 4.129 1.804 1.00 90.38 136 THR A N 1
ATOM 1106 C CA . THR A 1 136 ? 1.619 5.001 2.755 1.00 90.38 136 THR A CA 1
ATOM 1107 C C . THR A 1 136 ? 2.205 6.211 2.069 1.00 90.38 136 THR A C 1
ATOM 1109 O O . THR A 1 136 ? 2.804 6.115 0.993 1.00 90.38 136 THR A O 1
ATOM 1112 N N . SER A 1 137 ? 2.151 7.331 2.788 1.00 83.88 137 SER A N 1
ATOM 1113 C CA . SER A 1 137 ? 2.955 8.494 2.462 1.00 83.88 137 SER A CA 1
ATOM 1114 C C . SER A 1 137 ? 4.438 8.121 2.430 1.00 83.88 137 SER A C 1
ATOM 1116 O O . SER A 1 137 ? 4.916 7.236 3.164 1.00 83.88 137 SER A O 1
ATOM 1118 N N . PRO A 1 138 ? 5.214 8.812 1.595 1.00 76.19 138 PRO A N 1
ATOM 1119 C CA . PRO A 1 138 ? 6.617 8.517 1.488 1.00 76.19 138 PRO A CA 1
ATOM 1120 C C . PRO A 1 138 ? 7.402 9.149 2.657 1.00 76.19 138 PRO A C 1
ATOM 1122 O O . PRO A 1 138 ? 7.012 10.177 3.216 1.00 76.19 138 PRO A O 1
ATOM 1125 N N . GLY A 1 139 ? 8.544 8.557 3.021 1.00 77.00 139 GLY A N 1
ATOM 1126 C CA . GLY A 1 139 ? 9.451 9.085 4.050 1.00 77.00 139 GLY A CA 1
ATOM 1127 C C . GLY A 1 139 ? 9.365 8.394 5.417 1.00 77.00 139 GLY A C 1
ATOM 1128 O O . GLY A 1 139 ? 8.917 7.257 5.535 1.00 77.00 139 GLY A O 1
ATOM 1129 N N . ILE A 1 140 ? 9.862 9.080 6.455 1.00 77.81 140 ILE A N 1
ATOM 1130 C CA . ILE A 1 140 ? 10.082 8.547 7.819 1.00 77.81 140 ILE A CA 1
ATOM 1131 C C . ILE A 1 140 ? 8.943 8.863 8.798 1.00 77.81 140 ILE A C 1
ATOM 1133 O O . ILE A 1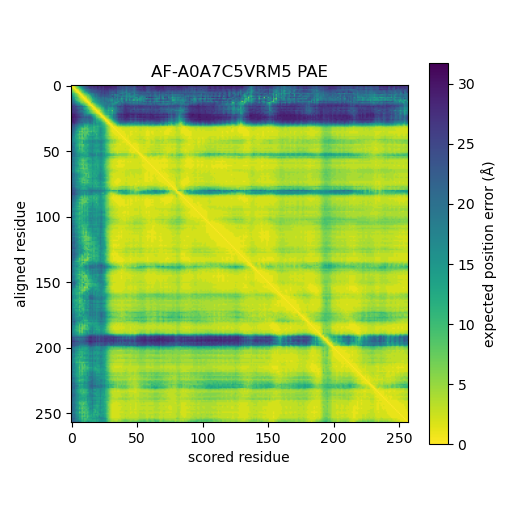 140 ? 9.159 9.000 10.001 1.00 77.81 140 ILE A O 1
ATOM 1137 N N . GLN A 1 141 ? 7.730 9.057 8.291 1.00 84.25 141 GLN A N 1
ATOM 1138 C CA . GLN A 1 141 ? 6.583 9.327 9.153 1.00 84.25 141 GLN A CA 1
ATOM 1139 C C . GLN A 1 141 ? 6.194 8.072 9.933 1.00 84.25 141 GLN A C 1
ATOM 1141 O O . GLN A 1 141 ? 6.414 6.953 9.473 1.00 84.25 141 GLN A O 1
ATOM 1146 N N . TYR A 1 142 ? 5.583 8.242 11.104 1.00 87.44 142 TYR A N 1
ATOM 1147 C CA . TYR A 1 142 ? 5.205 7.104 11.941 1.00 87.44 142 TYR A CA 1
ATOM 1148 C C . TYR A 1 142 ? 4.179 6.183 11.292 1.00 87.44 142 TYR A C 1
ATOM 1150 O O . TYR A 1 142 ? 4.264 4.979 11.496 1.00 87.44 142 TYR A O 1
ATOM 1158 N N . SER A 1 143 ? 3.260 6.701 10.473 1.00 88.88 143 SER A N 1
ATOM 1159 C CA . SER A 1 143 ? 2.373 5.860 9.660 1.00 88.88 143 SER A CA 1
ATOM 1160 C C . SER A 1 143 ? 3.178 4.939 8.740 1.00 88.88 143 SER A C 1
ATOM 1162 O O . SER A 1 143 ? 2.974 3.726 8.753 1.00 88.88 143 SER A O 1
ATOM 1164 N N . SER A 1 144 ? 4.169 5.485 8.032 1.00 89.56 144 SER A N 1
ATOM 1165 C CA . SER A 1 144 ? 5.080 4.727 7.172 1.00 89.56 144 SER A CA 1
ATOM 1166 C C . SER A 1 144 ? 5.955 3.759 7.983 1.00 89.56 144 SER A C 1
ATOM 1168 O O . SER A 1 144 ? 6.119 2.609 7.591 1.00 89.56 144 SER A O 1
ATOM 1170 N N . ILE A 1 145 ? 6.506 4.155 9.132 1.00 90.75 145 ILE A N 1
ATOM 1171 C CA . ILE A 1 145 ? 7.325 3.259 9.969 1.00 90.75 145 ILE A CA 1
ATOM 1172 C C . ILE A 1 145 ? 6.471 2.112 10.519 1.00 90.75 145 ILE A C 1
ATOM 1174 O O . ILE A 1 145 ? 6.821 0.946 10.347 1.00 90.75 145 ILE A O 1
ATOM 1178 N N . ASN A 1 146 ? 5.320 2.417 11.117 1.00 93.19 146 ASN A N 1
ATOM 1179 C CA . ASN A 1 146 ? 4.434 1.410 11.692 1.00 93.19 146 ASN A CA 1
ATOM 1180 C C . ASN A 1 146 ? 3.943 0.428 10.626 1.00 93.19 146 ASN A C 1
ATOM 1182 O O . ASN A 1 146 ? 3.938 -0.777 10.863 1.00 93.19 146 ASN A O 1
ATOM 1186 N N . ALA A 1 147 ? 3.625 0.910 9.425 1.00 93.12 147 ALA A N 1
ATOM 1187 C CA . ALA A 1 147 ? 3.269 0.035 8.318 1.00 93.12 147 ALA A CA 1
ATOM 1188 C C . ALA A 1 147 ? 4.427 -0.886 7.882 1.00 93.12 147 ALA A C 1
ATOM 1190 O O . ALA A 1 147 ? 4.164 -1.943 7.327 1.00 93.12 147 ALA A O 1
ATOM 1191 N N . ILE A 1 148 ? 5.704 -0.519 8.100 1.00 91.19 148 ILE A N 1
ATOM 1192 C CA . ILE A 1 148 ? 6.866 -1.372 7.737 1.00 91.19 148 ILE A CA 1
ATOM 1193 C C . ILE A 1 148 ? 6.921 -2.485 8.766 1.00 91.19 148 ILE A C 1
ATOM 1195 O O . ILE A 1 148 ? 7.045 -3.653 8.419 1.00 91.19 148 ILE A O 1
ATOM 1199 N N . VAL A 1 149 ? 6.804 -2.107 10.041 1.00 92.12 149 VAL A N 1
ATOM 1200 C CA . VAL A 1 149 ? 6.877 -3.031 11.170 1.00 92.12 149 VAL A CA 1
ATOM 1201 C C . VAL A 1 149 ? 5.787 -4.099 11.060 1.00 92.12 149 VAL A C 1
ATOM 1203 O O . VAL A 1 149 ? 6.065 -5.276 11.290 1.00 92.12 149 VAL A O 1
ATOM 1206 N N . VAL A 1 150 ? 4.576 -3.701 10.664 1.00 93.62 150 VAL A N 1
ATOM 1207 C CA . VAL A 1 150 ? 3.403 -4.584 10.556 1.00 93.62 150 VAL A CA 1
ATOM 1208 C C . VAL A 1 150 ? 3.410 -5.429 9.276 1.00 93.62 150 VAL A C 1
ATOM 1210 O O . VAL A 1 150 ? 2.887 -6.541 9.300 1.00 93.62 150 VAL A O 1
ATOM 1213 N N . ALA A 1 151 ? 3.998 -4.940 8.182 1.00 92.81 151 ALA A N 1
ATOM 1214 C CA . ALA A 1 151 ? 3.997 -5.645 6.902 1.00 92.81 151 ALA A CA 1
ATOM 1215 C C . ALA A 1 151 ? 4.963 -6.836 6.867 1.00 92.81 151 ALA A C 1
ATOM 1217 O O . ALA A 1 151 ? 6.015 -6.829 7.512 1.00 92.81 151 ALA A O 1
ATOM 1218 N N . ASP A 1 152 ? 4.620 -7.842 6.065 1.00 91.25 152 ASP A N 1
ATOM 1219 C CA . ASP A 1 152 ? 5.497 -8.984 5.782 1.00 91.25 152 ASP A CA 1
ATOM 1220 C C . ASP A 1 152 ? 6.449 -8.668 4.617 1.00 91.25 152 ASP A C 1
ATOM 1222 O O . ASP A 1 152 ? 7.626 -9.030 4.656 1.00 91.25 152 ASP A O 1
ATOM 1226 N N . VAL A 1 153 ? 5.959 -7.928 3.615 1.00 92.12 153 VAL A N 1
ATOM 1227 C CA . VAL A 1 153 ? 6.719 -7.485 2.441 1.00 92.12 153 VAL A CA 1
ATOM 1228 C C . VAL A 1 153 ? 6.544 -5.988 2.225 1.00 92.12 153 VAL A C 1
ATOM 1230 O O . VAL A 1 153 ? 5.453 -5.427 2.360 1.00 92.12 153 VAL A O 1
ATOM 1233 N N . VAL A 1 154 ? 7.628 -5.329 1.830 1.00 92.44 154 VAL A N 1
ATOM 1234 C CA . VAL A 1 154 ? 7.627 -3.909 1.494 1.00 92.44 154 VAL A CA 1
ATOM 1235 C C . VAL A 1 154 ? 7.992 -3.710 0.028 1.00 92.44 154 VAL A C 1
ATOM 1237 O O . VAL A 1 154 ? 9.041 -4.164 -0.422 1.00 92.44 154 VAL A O 1
ATOM 1240 N N . ILE A 1 155 ? 7.141 -3.003 -0.717 1.00 93.81 155 ILE A N 1
ATOM 1241 C CA . ILE A 1 155 ? 7.393 -2.638 -2.111 1.00 93.81 155 ILE A CA 1
ATOM 1242 C C . ILE A 1 155 ? 7.676 -1.140 -2.168 1.00 93.81 155 ILE A C 1
ATOM 1244 O O . ILE A 1 155 ? 6.823 -0.296 -1.877 1.00 93.81 155 ILE A O 1
ATOM 1248 N N . VAL A 1 156 ? 8.900 -0.791 -2.549 1.00 92.75 156 VAL A N 1
ATOM 1249 C CA . VAL A 1 156 ? 9.326 0.608 -2.631 1.00 92.75 156 VAL A CA 1
ATOM 1250 C C . VAL A 1 156 ? 9.189 1.081 -4.072 1.00 92.75 156 VAL A C 1
ATOM 1252 O O . VAL A 1 156 ? 9.954 0.651 -4.938 1.00 92.75 156 VAL A O 1
ATOM 1255 N N . ALA A 1 157 ? 8.214 1.957 -4.341 1.00 92.94 157 ALA A N 1
ATOM 1256 C CA . ALA A 1 157 ? 7.978 2.478 -5.682 1.00 92.94 157 ALA A CA 1
ATOM 1257 C C . ALA A 1 157 ? 8.822 3.735 -5.937 1.00 92.94 157 ALA A C 1
ATOM 1259 O O . ALA A 1 157 ? 8.539 4.806 -5.412 1.00 92.94 157 ALA A O 1
ATOM 1260 N N . THR A 1 158 ? 9.863 3.620 -6.756 1.00 92.50 158 THR A N 1
ATOM 1261 C CA . THR A 1 158 ? 10.851 4.688 -6.992 1.00 92.50 158 THR A CA 1
ATOM 1262 C C . THR A 1 158 ? 10.972 5.028 -8.473 1.00 92.50 158 THR A C 1
ATOM 1264 O O . THR A 1 158 ? 10.532 4.256 -9.320 1.00 92.50 158 THR A O 1
ATOM 1267 N N . THR A 1 159 ? 11.568 6.168 -8.815 1.00 91.31 159 THR A N 1
ATOM 1268 C CA . THR A 1 159 ? 11.907 6.518 -10.203 1.00 91.31 159 THR A CA 1
ATOM 1269 C C . THR A 1 159 ? 13.425 6.615 -10.379 1.00 91.31 159 THR A C 1
ATOM 1271 O O . THR A 1 159 ? 14.182 6.553 -9.412 1.00 91.31 159 THR A O 1
ATOM 1274 N N . PHE A 1 160 ? 13.894 6.775 -11.621 1.00 86.94 160 PHE A N 1
ATOM 1275 C CA . PHE A 1 160 ? 15.312 7.047 -11.903 1.00 86.94 160 PHE A CA 1
ATOM 1276 C C . PHE A 1 160 ? 15.719 8.513 -11.719 1.00 86.94 160 PHE A C 1
ATOM 1278 O O . PHE A 1 160 ? 16.838 8.881 -12.078 1.00 86.94 160 PHE A O 1
ATOM 1285 N N . ASP A 1 161 ? 14.843 9.360 -11.176 1.00 88.75 161 ASP A N 1
ATOM 1286 C CA . ASP A 1 161 ? 15.266 10.693 -10.773 1.00 88.75 161 ASP A CA 1
ATOM 1287 C C . ASP A 1 161 ? 16.320 10.607 -9.659 1.00 88.75 161 ASP A C 1
ATOM 1289 O O . ASP A 1 161 ? 16.210 9.805 -8.731 1.00 88.75 161 ASP A O 1
ATOM 1293 N N . ASN A 1 162 ? 17.351 11.449 -9.733 1.00 87.50 162 ASN A N 1
ATOM 1294 C CA . ASN A 1 162 ? 18.455 11.421 -8.774 1.00 87.50 162 ASN A CA 1
ATOM 1295 C C . ASN A 1 162 ? 17.981 11.634 -7.326 1.00 87.50 162 ASN A C 1
ATOM 1297 O O . ASN A 1 162 ? 18.542 11.031 -6.409 1.00 87.50 162 ASN A O 1
ATOM 1301 N N . SER A 1 163 ? 16.961 12.473 -7.107 1.00 86.44 163 SER A N 1
ATOM 1302 C CA . SER A 1 163 ? 16.399 12.692 -5.771 1.00 86.44 163 SER A CA 1
ATOM 1303 C C . SER A 1 163 ? 15.723 11.428 -5.246 1.00 86.44 163 SER A C 1
ATOM 1305 O O . SER A 1 163 ? 15.946 11.056 -4.093 1.00 86.44 163 SER A O 1
ATOM 1307 N N . ASP A 1 164 ? 14.944 10.749 -6.090 1.00 87.62 164 ASP A N 1
ATOM 1308 C CA . ASP A 1 164 ? 14.249 9.513 -5.725 1.00 87.62 164 ASP A CA 1
ATOM 1309 C C . ASP A 1 164 ? 15.244 8.381 -5.459 1.00 87.62 164 ASP A C 1
ATOM 1311 O O . ASP A 1 164 ? 15.122 7.684 -4.451 1.00 87.62 164 ASP A O 1
ATOM 1315 N N . VAL A 1 165 ? 16.275 8.229 -6.299 1.00 90.88 165 VAL A N 1
ATOM 1316 C CA . VAL A 1 165 ? 17.341 7.230 -6.115 1.00 90.88 165 VAL A CA 1
ATOM 1317 C C . VAL A 1 165 ? 18.017 7.406 -4.756 1.00 90.88 165 VAL A C 1
ATOM 1319 O O . VAL A 1 165 ? 18.078 6.465 -3.963 1.00 90.88 165 VAL A O 1
ATOM 1322 N N . GLU A 1 166 ? 18.495 8.613 -4.457 1.00 90.94 166 GLU A N 1
ATOM 1323 C CA . GLU A 1 166 ? 19.214 8.878 -3.210 1.00 90.94 166 GLU A CA 1
ATOM 1324 C C . GLU A 1 166 ? 18.292 8.830 -1.986 1.00 90.94 166 GLU A C 1
ATOM 1326 O O . GLU A 1 166 ? 18.681 8.312 -0.937 1.00 90.94 166 GLU A O 1
ATOM 1331 N N . GLY A 1 167 ? 17.052 9.308 -2.114 1.00 89.19 167 GLY A N 1
ATOM 1332 C CA . GLY A 1 167 ? 16.032 9.189 -1.075 1.00 89.19 167 GLY A CA 1
ATOM 1333 C C . GLY A 1 167 ? 15.722 7.730 -0.744 1.00 89.19 167 GLY A C 1
ATOM 1334 O O . GLY A 1 167 ? 15.729 7.351 0.426 1.00 89.19 167 GLY A O 1
ATOM 1335 N N . THR A 1 168 ? 15.536 6.895 -1.768 1.00 91.12 168 THR A N 1
ATOM 1336 C CA . THR A 1 168 ? 15.252 5.460 -1.617 1.00 91.12 168 THR A CA 1
ATOM 1337 C C . THR A 1 168 ? 16.417 4.736 -0.946 1.00 91.12 168 THR A C 1
ATOM 1339 O O . THR A 1 168 ? 16.191 4.026 0.026 1.00 91.12 168 THR A O 1
ATOM 1342 N N . LYS A 1 169 ? 17.669 4.967 -1.373 1.00 91.81 169 LYS A N 1
ATOM 1343 C CA . LYS A 1 169 ? 18.854 4.363 -0.728 1.00 91.81 169 LYS A CA 1
ATOM 1344 C C . LYS A 1 169 ? 18.938 4.682 0.762 1.00 91.81 169 LYS A C 1
ATOM 1346 O O . LYS A 1 169 ? 19.167 3.796 1.580 1.00 91.81 169 LYS A O 1
ATOM 1351 N N . ARG A 1 170 ? 18.744 5.956 1.123 1.00 89.88 170 ARG A N 1
ATOM 1352 C CA . ARG A 1 170 ? 18.773 6.393 2.528 1.00 89.88 170 ARG A CA 1
ATOM 1353 C C . ARG A 1 170 ? 17.665 5.740 3.336 1.00 89.88 170 ARG A C 1
ATOM 1355 O O . ARG A 1 170 ? 17.904 5.351 4.472 1.00 89.88 170 ARG A O 1
ATOM 1362 N N . MET A 1 171 ? 16.474 5.635 2.752 1.00 88.25 171 MET A N 1
ATOM 1363 C CA . MET A 1 171 ? 15.335 4.978 3.377 1.00 88.25 171 MET A CA 1
ATOM 1364 C C . MET A 1 171 ? 15.641 3.498 3.623 1.00 88.25 171 MET A C 1
ATOM 1366 O O . MET A 1 171 ? 15.570 3.086 4.777 1.00 88.25 171 MET A O 1
ATOM 1370 N N . LEU A 1 172 ? 16.059 2.747 2.595 1.00 89.12 172 LEU A N 1
ATOM 1371 C CA . LEU A 1 172 ? 16.415 1.321 2.677 1.00 89.12 172 LEU A CA 1
ATOM 1372 C C . LEU A 1 172 ? 17.404 1.043 3.817 1.00 89.12 172 LEU A C 1
ATOM 1374 O O . LEU A 1 172 ? 17.050 0.346 4.769 1.00 89.12 172 LEU A O 1
ATOM 1378 N N . HIS A 1 173 ? 18.563 1.706 3.796 1.00 85.81 173 HIS A N 1
ATOM 1379 C CA . HIS A 1 173 ? 19.607 1.523 4.810 1.00 85.81 173 HIS A CA 1
ATOM 1380 C C . HIS A 1 173 ? 19.243 2.059 6.194 1.00 85.81 173 HIS A C 1
ATOM 1382 O O . HIS A 1 173 ? 19.674 1.518 7.209 1.00 85.81 173 HIS A O 1
ATOM 1388 N N . GLY A 1 174 ? 18.487 3.155 6.256 1.00 83.06 174 GLY A N 1
ATOM 1389 C CA . GLY A 1 174 ? 18.154 3.815 7.514 1.00 83.06 174 GLY A CA 1
ATOM 1390 C C . GLY A 1 174 ? 16.977 3.191 8.256 1.00 83.06 174 GLY A C 1
ATOM 1391 O O . GLY A 1 174 ? 16.789 3.510 9.427 1.00 83.06 174 GLY A O 1
ATOM 1392 N N . LEU A 1 175 ? 16.163 2.362 7.593 1.00 82.88 175 LEU A N 1
ATOM 1393 C CA . LEU A 1 175 ? 14.892 1.903 8.151 1.00 82.88 175 LEU A CA 1
ATOM 1394 C C . LEU A 1 175 ? 14.559 0.439 7.836 1.00 82.88 175 LEU A C 1
ATOM 1396 O O . LEU A 1 175 ? 14.233 -0.305 8.750 1.00 82.88 175 LEU A O 1
ATOM 1400 N N . TYR A 1 176 ? 14.627 0.002 6.581 1.00 81.62 176 TYR A N 1
ATOM 1401 C CA . TYR A 1 176 ? 14.086 -1.301 6.145 1.00 81.62 176 TYR A CA 1
ATOM 1402 C C . TYR A 1 176 ? 15.048 -2.417 6.529 1.00 81.62 176 TYR A C 1
ATOM 1404 O O . TYR A 1 176 ? 14.607 -3.429 7.073 1.00 81.62 176 TYR A O 1
ATOM 1412 N N . ASP A 1 177 ? 16.349 -2.170 6.347 1.00 80.50 177 ASP A N 1
ATOM 1413 C CA . ASP A 1 177 ? 17.418 -3.068 6.783 1.00 80.50 177 ASP A CA 1
ATOM 1414 C C . ASP A 1 177 ? 17.369 -3.278 8.308 1.00 80.50 177 ASP A C 1
ATOM 1416 O O . ASP A 1 177 ? 17.565 -4.392 8.783 1.00 80.50 177 ASP A O 1
ATOM 1420 N N . LEU A 1 178 ? 17.018 -2.239 9.084 1.00 83.38 178 LEU A N 1
ATOM 1421 C CA . LEU A 1 178 ? 16.900 -2.328 10.548 1.00 83.38 178 LEU A CA 1
ATOM 1422 C C . LEU A 1 178 ? 15.761 -3.242 11.012 1.00 83.38 178 LEU A C 1
ATOM 1424 O O . LEU A 1 178 ? 15.840 -3.814 12.096 1.00 83.38 178 LEU A O 1
ATOM 1428 N N . PHE A 1 179 ? 14.690 -3.340 10.226 1.00 83.88 179 PHE A N 1
ATOM 1429 C CA . PHE A 1 179 ? 13.545 -4.197 10.535 1.00 83.88 179 PHE A CA 1
ATOM 1430 C C . PHE A 1 179 ? 13.607 -5.552 9.821 1.00 83.88 179 PHE A C 1
ATOM 1432 O O . PHE A 1 179 ? 12.644 -6.314 9.919 1.00 83.88 179 PHE A O 1
ATOM 1439 N N . GLU A 1 180 ? 14.703 -5.830 9.103 1.00 86.88 180 GLU A N 1
ATOM 1440 C CA . GLU A 1 180 ? 14.953 -7.076 8.367 1.00 86.88 180 GLU A CA 1
ATOM 1441 C C . GLU A 1 180 ? 13.770 -7.489 7.472 1.00 86.88 180 GLU A C 1
ATOM 1443 O O . GLU A 1 180 ? 13.438 -8.668 7.327 1.00 86.88 180 GLU A O 1
ATOM 1448 N N . LYS A 1 181 ? 13.083 -6.503 6.877 1.00 85.19 181 LYS A N 1
ATOM 1449 C CA . LYS A 1 181 ? 11.891 -6.758 6.061 1.00 85.19 181 LYS A CA 1
ATOM 1450 C C . LYS A 1 181 ? 12.264 -7.155 4.644 1.00 85.19 181 LYS A C 1
ATOM 1452 O O . LYS A 1 181 ? 13.101 -6.517 4.002 1.00 85.19 181 LYS A O 1
ATOM 1457 N N . LYS A 1 182 ? 11.558 -8.160 4.115 1.00 89.81 182 LYS A N 1
ATOM 1458 C CA . LYS A 1 182 ? 11.644 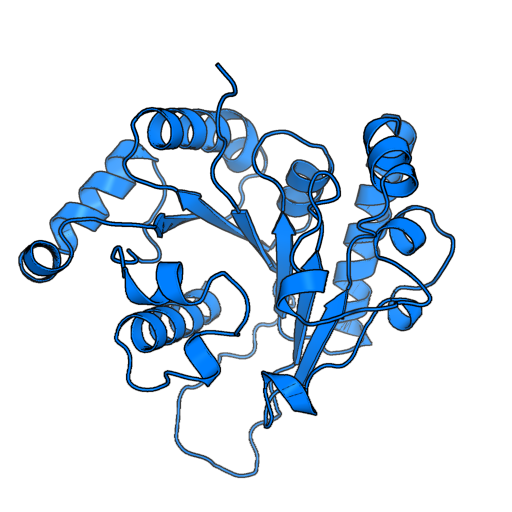-8.522 2.700 1.00 89.81 182 LYS A CA 1
ATOM 1459 C C . LYS A 1 182 ? 11.202 -7.326 1.862 1.00 89.81 182 LYS A C 1
ATOM 1461 O O . LYS A 1 182 ? 10.052 -6.896 1.944 1.00 89.81 182 LYS A O 1
ATOM 1466 N N . THR A 1 183 ? 12.136 -6.782 1.092 1.00 91.62 183 THR A N 1
ATOM 1467 C CA . THR A 1 183 ? 11.944 -5.527 0.369 1.00 91.62 183 THR A CA 1
ATOM 1468 C C . THR A 1 183 ? 12.218 -5.724 -1.112 1.00 91.62 183 THR A C 1
ATOM 1470 O O . THR A 1 183 ? 13.243 -6.289 -1.486 1.00 91.62 183 THR A O 1
ATOM 1473 N N . GLU A 1 184 ? 11.308 -5.237 -1.946 1.00 93.94 184 GLU A N 1
ATOM 1474 C CA . GLU A 1 184 ? 11.389 -5.296 -3.402 1.00 93.94 184 GLU A CA 1
ATOM 1475 C C . GLU A 1 184 ? 11.232 -3.884 -3.987 1.00 93.94 184 GLU A C 1
ATOM 1477 O O . GLU A 1 184 ? 10.446 -3.068 -3.498 1.00 93.94 184 GLU A O 1
ATOM 1482 N N . ILE A 1 185 ? 11.971 -3.578 -5.051 1.00 94.56 185 ILE A N 1
ATOM 1483 C CA . ILE A 1 185 ? 11.897 -2.289 -5.744 1.00 94.56 185 ILE A CA 1
ATOM 1484 C C . ILE A 1 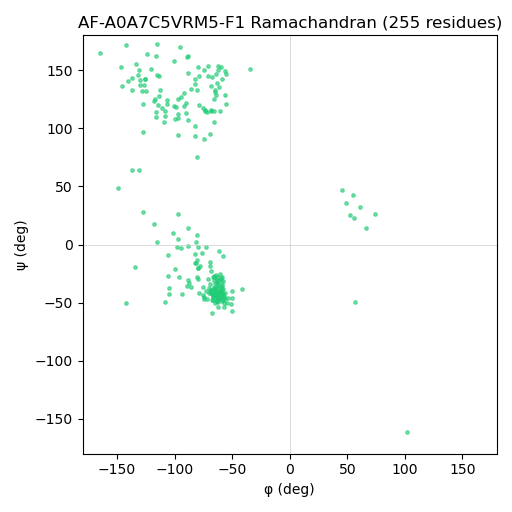185 ? 10.875 -2.374 -6.873 1.00 94.56 185 ILE A C 1
ATOM 1486 O O . ILE A 1 185 ? 10.946 -3.269 -7.710 1.00 94.56 185 ILE A O 1
ATOM 1490 N N . LEU A 1 186 ? 9.962 -1.409 -6.944 1.00 94.75 186 LEU A N 1
ATOM 1491 C CA . LEU A 1 186 ? 9.104 -1.187 -8.103 1.00 94.75 186 LEU A CA 1
ATOM 1492 C C . LEU A 1 186 ? 9.562 0.090 -8.802 1.00 94.75 186 LEU A C 1
ATOM 1494 O O . LEU A 1 186 ? 9.420 1.192 -8.279 1.00 94.75 186 LEU A O 1
ATOM 1498 N N . LEU A 1 187 ? 10.136 -0.042 -9.990 1.00 92.25 187 LEU A N 1
ATOM 1499 C CA . LEU A 1 187 ? 10.667 1.111 -10.701 1.00 92.25 187 LEU A CA 1
ATOM 1500 C C . LEU A 1 187 ? 9.580 1.725 -11.590 1.00 92.25 187 LEU A C 1
ATOM 1502 O O . LEU A 1 187 ? 9.162 1.116 -12.566 1.00 92.25 187 LEU A O 1
ATOM 1506 N N . ASN A 1 188 ? 9.135 2.935 -11.280 1.00 91.12 188 ASN A N 1
ATOM 1507 C CA . ASN A 1 188 ? 8.045 3.622 -11.962 1.00 91.12 188 ASN A CA 1
ATOM 1508 C C . ASN A 1 188 ? 8.543 4.672 -12.976 1.00 91.12 188 ASN A C 1
ATOM 1510 O O . ASN A 1 188 ? 9.644 5.214 -12.855 1.00 91.12 188 ASN A O 1
ATOM 1514 N N . LYS A 1 189 ? 7.685 5.007 -13.951 1.00 88.88 189 LYS A N 1
ATOM 1515 C CA . LYS A 1 189 ? 7.882 6.062 -14.965 1.00 88.88 189 LYS A CA 1
ATOM 1516 C C . LYS A 1 189 ? 9.171 5.923 -15.777 1.00 88.88 189 LYS A C 1
ATOM 1518 O O . LYS A 1 189 ? 9.860 6.900 -16.072 1.00 88.88 189 LYS A O 1
ATOM 1523 N N . VAL A 1 190 ? 9.494 4.706 -16.190 1.00 85.44 190 VAL A N 1
ATOM 1524 C CA . VAL A 1 190 ? 10.697 4.442 -16.979 1.00 85.44 190 VAL A CA 1
ATOM 1525 C C . VAL A 1 190 ? 10.524 4.952 -18.419 1.00 85.44 190 VAL A C 1
ATOM 1527 O O . VAL A 1 190 ? 9.694 4.447 -19.171 1.00 85.44 190 VAL A O 1
ATOM 1530 N N . MET A 1 191 ? 11.318 5.956 -18.814 1.00 72.75 191 MET A N 1
ATOM 1531 C CA . MET A 1 191 ? 11.171 6.695 -20.087 1.00 72.75 191 MET A CA 1
ATOM 1532 C C . MET A 1 191 ? 11.660 5.960 -21.351 1.00 72.75 191 MET A C 1
ATOM 1534 O O . MET A 1 191 ? 11.435 6.451 -22.450 1.00 72.75 191 MET A O 1
ATOM 1538 N N . TYR A 1 192 ? 12.315 4.798 -21.236 1.00 64.31 192 TYR A N 1
ATOM 1539 C CA . TYR A 1 192 ? 12.921 4.104 -22.390 1.00 64.31 192 TYR A CA 1
ATOM 1540 C C . TYR A 1 192 ? 12.510 2.636 -22.528 1.00 64.31 192 TYR A C 1
ATOM 1542 O O . TYR A 1 192 ? 13.300 1.843 -23.031 1.00 64.31 192 TYR A O 1
ATOM 1550 N N . ALA A 1 193 ? 11.313 2.265 -22.058 1.00 54.34 193 ALA A N 1
ATOM 1551 C CA . ALA A 1 193 ? 10.791 0.890 -21.968 1.00 54.34 193 ALA A CA 1
ATOM 1552 C C . ALA A 1 193 ? 11.082 -0.014 -23.184 1.00 54.34 193 ALA A C 1
ATOM 1554 O O . ALA A 1 193 ? 11.441 -1.180 -23.036 1.00 54.34 193 ALA A O 1
ATOM 1555 N N . GLU A 1 194 ? 11.016 0.541 -24.390 1.00 49.28 194 GLU A N 1
ATOM 1556 C CA . GLU A 1 194 ? 11.252 -0.163 -25.655 1.00 49.28 194 GLU A CA 1
ATOM 1557 C C . GLU A 1 194 ? 12.706 -0.660 -25.806 1.00 49.28 194 GLU A C 1
ATOM 1559 O O . GLU A 1 194 ? 12.951 -1.703 -26.409 1.00 49.28 194 GLU A O 1
ATOM 1564 N N . ALA A 1 195 ? 13.675 0.010 -25.170 1.00 49.12 195 ALA A N 1
ATOM 1565 C CA . ALA A 1 195 ? 15.063 -0.447 -25.067 1.00 49.12 195 ALA A CA 1
ATOM 1566 C C . ALA A 1 195 ? 15.282 -1.498 -23.954 1.00 49.12 195 ALA A C 1
ATOM 1568 O O . ALA A 1 195 ? 16.331 -2.151 -23.924 1.00 49.12 195 ALA A O 1
ATOM 1569 N N . PHE A 1 196 ? 14.319 -1.693 -23.039 1.00 55.09 196 PHE A N 1
ATOM 1570 C CA . PHE A 1 196 ? 14.459 -2.602 -21.889 1.00 55.09 196 PHE A CA 1
ATOM 1571 C C . PHE A 1 196 ? 14.217 -4.066 -22.231 1.00 55.09 196 PHE A C 1
ATOM 1573 O O . PHE A 1 196 ? 14.856 -4.923 -21.618 1.00 55.09 196 PHE A O 1
ATOM 1580 N N . ASN A 1 197 ? 13.400 -4.372 -23.244 1.00 55.53 197 ASN A N 1
ATOM 1581 C CA . ASN A 1 197 ? 13.229 -5.755 -23.706 1.00 55.53 197 ASN A CA 1
ATOM 1582 C C . ASN A 1 197 ? 14.556 -6.381 -24.164 1.00 55.53 197 ASN A C 1
ATOM 1584 O O . ASN A 1 197 ? 14.752 -7.583 -24.023 1.00 55.53 197 ASN A O 1
ATOM 1588 N N . VAL A 1 198 ? 15.507 -5.567 -24.637 1.00 54.91 198 VAL A N 1
ATOM 1589 C CA . VAL A 1 198 ? 16.810 -6.045 -25.118 1.00 54.91 198 VAL A CA 1
ATOM 1590 C C . VAL A 1 198 ? 17.788 -6.336 -23.966 1.00 54.91 198 VAL A C 1
ATOM 1592 O O . VAL A 1 198 ? 18.743 -7.084 -24.169 1.00 54.91 198 VAL A O 1
ATOM 1595 N N . LYS A 1 199 ? 17.592 -5.790 -22.748 1.00 71.50 199 LYS A N 1
ATOM 1596 C CA . LYS A 1 199 ? 18.509 -6.004 -21.601 1.00 71.50 199 LYS A CA 1
ATOM 1597 C C . LYS A 1 199 ? 17.828 -5.972 -20.219 1.00 71.50 199 LYS A C 1
ATOM 1599 O O . LYS A 1 199 ? 18.356 -5.330 -19.305 1.00 71.50 199 LYS A O 1
ATOM 1604 N N . ARG A 1 200 ? 16.713 -6.689 -20.023 1.00 78.06 200 ARG A N 1
ATOM 1605 C CA . ARG A 1 200 ? 16.044 -6.827 -18.705 1.00 78.06 200 ARG A CA 1
ATOM 1606 C C . ARG A 1 200 ? 17.047 -7.231 -17.610 1.00 78.06 200 ARG A C 1
ATOM 1608 O O . ARG A 1 200 ? 17.168 -6.534 -16.611 1.00 78.06 200 ARG A O 1
ATOM 1615 N N . ASP A 1 201 ? 17.912 -8.212 -17.866 1.00 81.56 201 ASP A N 1
ATOM 1616 C CA . ASP A 1 201 ? 18.948 -8.653 -16.911 1.00 81.56 201 ASP A CA 1
ATOM 1617 C C . ASP A 1 201 ? 19.942 -7.562 -16.493 1.00 81.56 201 ASP A C 1
ATOM 1619 O O . ASP A 1 201 ? 20.522 -7.608 -15.406 1.00 81.56 201 ASP A O 1
ATOM 1623 N N . ARG A 1 202 ? 20.204 -6.582 -17.367 1.00 84.19 202 ARG A N 1
ATOM 1624 C CA . ARG A 1 202 ? 21.069 -5.448 -17.021 1.00 84.19 202 ARG A CA 1
ATOM 1625 C C . ARG A 1 202 ? 20.352 -4.511 -16.061 1.00 84.19 202 ARG A C 1
ATOM 1627 O O . ARG A 1 202 ? 20.989 -4.025 -15.134 1.00 84.19 202 ARG A O 1
ATOM 1634 N N . LEU A 1 203 ? 19.059 -4.275 -16.276 1.00 85.75 203 LEU A N 1
ATOM 1635 C CA . LEU A 1 203 ? 18.247 -3.465 -15.377 1.00 85.75 203 LEU A CA 1
ATOM 1636 C C . LEU A 1 203 ? 18.162 -4.112 -13.991 1.00 85.75 203 LEU A C 1
ATOM 1638 O O . LEU A 1 203 ? 18.443 -3.441 -13.005 1.00 85.75 203 LEU A O 1
ATOM 1642 N N . TYR A 1 204 ? 17.851 -5.409 -13.922 1.00 87.38 204 TYR A N 1
ATOM 1643 C CA . TYR A 1 204 ? 17.767 -6.137 -12.651 1.00 87.38 204 TYR A CA 1
ATOM 1644 C C . TYR A 1 204 ? 19.084 -6.059 -11.869 1.00 87.38 204 TYR A C 1
ATOM 1646 O O . TYR A 1 204 ? 19.073 -5.758 -10.678 1.00 87.38 204 TYR A O 1
ATOM 1654 N N . ARG A 1 205 ? 20.229 -6.255 -12.541 1.00 88.69 205 ARG A N 1
ATOM 1655 C CA . ARG A 1 205 ? 21.552 -6.088 -11.917 1.00 88.69 205 ARG A CA 1
ATOM 1656 C C . ARG A 1 205 ? 21.797 -4.660 -11.449 1.00 88.69 205 ARG A C 1
ATOM 1658 O O . ARG A 1 205 ? 22.181 -4.462 -10.310 1.00 88.69 205 ARG A O 1
ATOM 1665 N N . MET A 1 206 ? 21.518 -3.674 -12.296 1.00 90.19 206 MET A N 1
ATOM 1666 C CA . MET A 1 206 ? 21.728 -2.269 -11.957 1.00 90.19 206 MET A CA 1
ATOM 1667 C C . MET A 1 206 ? 20.893 -1.836 -10.745 1.00 90.19 206 MET A C 1
ATOM 1669 O O . MET A 1 206 ? 21.420 -1.186 -9.852 1.00 90.19 206 MET A O 1
ATOM 1673 N N . VAL A 1 207 ? 19.610 -2.204 -10.689 1.00 91.94 207 VAL A N 1
ATOM 1674 C CA . VAL A 1 207 ? 18.738 -1.900 -9.540 1.00 91.94 207 VAL A CA 1
ATOM 1675 C C . VAL A 1 207 ? 19.262 -2.591 -8.284 1.00 91.94 207 VAL A C 1
ATOM 1677 O O . VAL A 1 207 ? 19.392 -1.939 -7.249 1.00 91.94 207 VAL A O 1
ATOM 1680 N N . LYS A 1 208 ? 19.644 -3.869 -8.391 1.00 91.94 208 LYS A N 1
ATOM 1681 C CA . LYS A 1 208 ? 20.241 -4.612 -7.279 1.00 91.94 208 LYS A CA 1
ATOM 1682 C C . LYS A 1 208 ? 21.525 -3.954 -6.770 1.00 91.94 208 LYS A C 1
ATOM 1684 O O . LYS A 1 208 ? 21.690 -3.826 -5.565 1.00 91.94 208 LYS A O 1
ATOM 1689 N N . ASP A 1 209 ? 22.396 -3.484 -7.657 1.00 92.38 209 ASP A N 1
ATOM 1690 C CA . ASP A 1 209 ? 23.649 -2.822 -7.278 1.00 92.38 209 ASP A CA 1
ATOM 1691 C C . ASP A 1 209 ? 23.402 -1.453 -6.617 1.00 92.38 209 ASP A C 1
ATOM 1693 O O . ASP A 1 209 ? 24.081 -1.091 -5.655 1.00 92.38 209 ASP A O 1
ATOM 1697 N N . ILE A 1 210 ? 22.421 -0.689 -7.114 1.00 92.12 210 ILE A N 1
ATOM 1698 C CA . ILE A 1 210 ? 22.087 0.654 -6.616 1.00 92.12 210 ILE A CA 1
ATOM 1699 C C . ILE A 1 210 ? 21.420 0.594 -5.242 1.00 92.12 210 ILE A C 1
ATOM 1701 O O . ILE A 1 210 ? 21.778 1.380 -4.365 1.00 92.12 210 ILE A O 1
ATOM 1705 N N . TYR A 1 211 ? 20.430 -0.283 -5.075 1.00 92.88 211 TYR A N 1
ATOM 1706 C CA . TYR A 1 211 ? 19.556 -0.291 -3.900 1.00 92.88 211 TYR A CA 1
ATOM 1707 C C . TYR A 1 211 ? 19.843 -1.434 -2.930 1.00 92.88 211 TYR A C 1
ATOM 1709 O O . TYR A 1 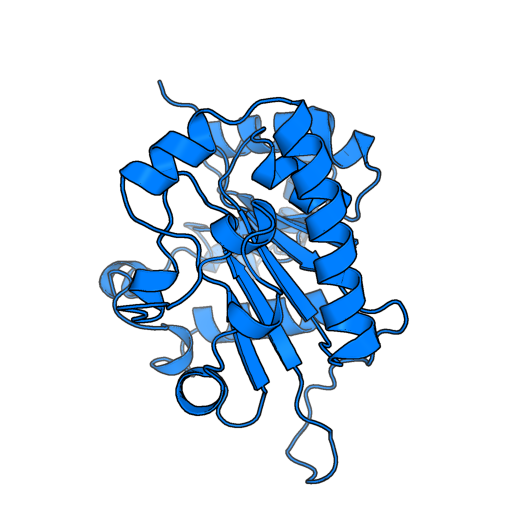211 ? 19.263 -1.452 -1.852 1.00 92.88 211 TYR A O 1
ATOM 1717 N N . GLN A 1 212 ? 20.695 -2.394 -3.304 1.00 92.12 212 GLN A N 1
ATOM 1718 C CA . GLN A 1 212 ? 20.923 -3.631 -2.543 1.00 92.12 212 GLN A CA 1
ATOM 1719 C C . GLN A 1 212 ? 19.633 -4.431 -2.287 1.00 92.12 212 GLN A C 1
ATOM 1721 O O . GLN A 1 212 ? 19.571 -5.267 -1.392 1.00 92.12 212 GLN A O 1
ATOM 1726 N N . ALA A 1 213 ? 18.618 -4.214 -3.128 1.00 92.00 213 ALA A N 1
ATOM 1727 C CA . ALA A 1 213 ? 17.316 -4.860 -3.076 1.00 92.00 213 ALA A CA 1
ATOM 1728 C C . ALA A 1 213 ? 16.923 -5.379 -4.473 1.00 92.00 213 ALA A C 1
ATOM 1730 O O . ALA A 1 213 ? 17.298 -4.774 -5.486 1.00 92.00 213 ALA A O 1
ATOM 1731 N N . PRO A 1 214 ? 16.210 -6.514 -4.559 1.00 93.69 214 PRO A N 1
ATOM 1732 C CA . PRO A 1 214 ? 15.710 -7.053 -5.821 1.00 93.69 214 PRO A CA 1
ATOM 1733 C C . PRO A 1 214 ? 14.707 -6.113 -6.513 1.00 93.69 214 PRO A C 1
ATOM 1735 O O . PRO A 1 214 ? 14.061 -5.277 -5.885 1.00 93.69 214 PRO A O 1
ATOM 1738 N N . LEU A 1 215 ? 14.617 -6.231 -7.841 1.00 93.50 215 LEU A N 1
ATOM 1739 C CA . LEU A 1 215 ? 13.631 -5.530 -8.662 1.00 93.50 215 LEU A CA 1
ATOM 1740 C C . LEU A 1 215 ? 12.396 -6.421 -8.824 1.00 93.50 215 LEU A C 1
ATOM 1742 O O . LEU A 1 215 ? 12.496 -7.478 -9.447 1.00 93.50 215 LEU A O 1
ATOM 1746 N N . LEU A 1 216 ? 11.239 -5.950 -8.358 1.00 94.06 216 LEU A N 1
ATOM 1747 C CA . LEU A 1 216 ? 9.950 -6.593 -8.597 1.00 94.06 216 LEU A CA 1
ATOM 1748 C C . LEU A 1 216 ? 9.581 -6.495 -10.075 1.00 94.06 216 LEU A C 1
ATOM 1750 O O . LEU A 1 216 ? 9.383 -7.504 -10.748 1.00 94.06 216 LEU A O 1
ATOM 1754 N N . GLU A 1 217 ? 9.492 -5.267 -10.584 1.00 92.44 217 GLU A N 1
ATOM 1755 C CA . GLU A 1 217 ? 9.202 -4.964 -11.984 1.00 92.44 217 GLU A CA 1
ATOM 1756 C C . GLU A 1 217 ? 9.538 -3.501 -12.303 1.00 92.44 217 GLU A C 1
ATOM 1758 O O . GLU A 1 217 ? 9.719 -2.671 -11.406 1.00 92.44 217 GLU A O 1
ATOM 1763 N N . ALA A 1 218 ? 9.613 -3.182 -13.594 1.00 90.69 218 ALA A N 1
ATOM 1764 C CA . ALA A 1 218 ? 9.696 -1.818 -14.085 1.00 90.69 218 ALA A CA 1
ATOM 1765 C C . ALA A 1 218 ? 8.442 -1.432 -14.878 1.00 90.69 218 ALA A C 1
ATOM 1767 O O . ALA A 1 218 ? 8.057 -2.098 -15.836 1.00 90.69 218 ALA A O 1
ATOM 1768 N N . ILE A 1 219 ? 7.842 -0.308 -14.502 1.00 90.00 219 ILE A N 1
ATOM 1769 C CA . ILE A 1 219 ? 6.681 0.286 -15.150 1.00 90.00 219 ILE A CA 1
ATOM 1770 C C . ILE A 1 219 ? 7.151 1.429 -16.049 1.00 90.00 219 ILE A C 1
ATOM 1772 O O . ILE A 1 219 ? 7.725 2.428 -15.603 1.00 90.00 219 ILE A O 1
ATOM 1776 N N . SER A 1 220 ? 6.875 1.284 -17.338 1.00 88.19 220 SER A N 1
ATOM 1777 C CA . SER A 1 220 ? 7.102 2.305 -18.358 1.00 88.19 220 SER A CA 1
ATOM 1778 C C . SER A 1 220 ? 6.319 3.587 -18.072 1.00 88.19 220 SER A C 1
ATOM 1780 O O . SER A 1 220 ? 5.243 3.563 -17.475 1.00 88.19 220 SER A O 1
ATOM 1782 N N . CYS A 1 221 ? 6.817 4.725 -18.547 1.00 86.94 221 CYS A N 1
ATOM 1783 C CA . CYS A 1 221 ? 6.025 5.950 -18.544 1.00 86.94 221 CYS A CA 1
ATOM 1784 C C . CYS A 1 221 ? 4.942 5.876 -19.635 1.00 86.94 221 CYS A C 1
ATOM 1786 O O . CYS A 1 221 ? 5.265 5.838 -20.820 1.00 86.94 221 CYS A O 1
ATOM 1788 N N . PHE A 1 222 ? 3.667 5.876 -19.241 1.00 87.38 222 PHE A N 1
ATOM 1789 C CA . PHE A 1 222 ? 2.534 5.895 -20.169 1.00 87.38 222 PHE A CA 1
ATOM 1790 C C . PHE A 1 222 ? 1.806 7.237 -20.085 1.00 87.38 222 PHE A C 1
ATOM 1792 O O . PHE A 1 222 ? 1.240 7.585 -19.047 1.00 87.38 222 PHE A O 1
ATOM 1799 N N . CYS A 1 223 ? 1.784 7.992 -21.186 1.00 87.88 223 CYS A N 1
ATOM 1800 C CA . CYS A 1 223 ? 1.090 9.281 -21.233 1.00 87.88 223 CYS A CA 1
ATOM 1801 C C . CYS A 1 223 ? -0.421 9.143 -21.008 1.00 87.88 223 CYS A C 1
ATOM 1803 O O . CYS A 1 223 ? -1.030 10.053 -20.453 1.00 87.88 223 CYS A O 1
ATOM 1805 N N . ASP A 1 224 ? -1.022 8.023 -21.407 1.00 88.19 224 ASP A N 1
ATOM 1806 C CA . ASP A 1 224 ? -2.470 7.819 -21.305 1.00 88.19 224 ASP A CA 1
ATOM 1807 C C . ASP A 1 224 ? -2.938 7.644 -19.855 1.00 88.19 224 ASP A C 1
ATOM 1809 O O . ASP A 1 224 ? -4.016 8.116 -19.504 1.00 88.19 224 ASP A O 1
ATOM 1813 N N . ILE A 1 225 ? -2.084 7.107 -18.976 1.00 86.38 225 ILE A N 1
ATOM 1814 C CA . ILE A 1 225 ? -2.337 7.090 -17.527 1.00 86.38 225 ILE A CA 1
ATOM 1815 C C . ILE A 1 225 ? -2.374 8.520 -16.983 1.00 86.38 225 ILE A C 1
ATOM 1817 O O . ILE A 1 225 ? -3.266 8.871 -16.217 1.00 86.38 225 ILE A O 1
ATOM 1821 N N . SER A 1 226 ? -1.439 9.375 -17.406 1.00 83.44 226 SER A N 1
ATOM 1822 C CA . SER A 1 226 ? -1.437 10.785 -16.997 1.00 83.44 226 SER A CA 1
ATOM 1823 C C . SER A 1 226 ? -2.677 11.530 -17.503 1.00 83.44 226 SER A C 1
ATOM 1825 O O . SER A 1 226 ? -3.228 12.351 -16.775 1.00 83.44 226 SER A O 1
ATOM 1827 N N . LYS A 1 227 ? -3.151 11.224 -18.720 1.00 86.56 227 LYS A N 1
ATOM 1828 C CA . LYS A 1 227 ? -4.381 11.806 -19.291 1.00 86.56 227 LYS A CA 1
ATOM 1829 C C . LYS A 1 227 ? -5.656 11.356 -18.575 1.00 86.56 227 LYS A C 1
ATOM 1831 O O . LYS A 1 227 ? -6.661 12.052 -18.656 1.00 86.56 227 LYS A O 1
ATOM 1836 N N . ALA A 1 228 ? -5.630 10.214 -17.891 1.00 82.25 228 ALA A N 1
ATOM 1837 C CA . ALA A 1 228 ? -6.762 9.733 -17.107 1.00 82.25 228 ALA A CA 1
ATOM 1838 C C . ALA A 1 228 ? -7.036 10.597 -15.857 1.00 82.25 228 ALA A C 1
ATOM 1840 O O . ALA A 1 228 ? -8.107 10.485 -15.261 1.00 82.25 228 ALA A O 1
ATOM 1841 N N . GLU A 1 229 ? -6.087 11.458 -15.456 1.00 81.38 229 GLU A N 1
ATOM 1842 C CA . GLU A 1 229 ? -6.232 12.453 -14.377 1.00 81.38 229 GLU A CA 1
ATOM 1843 C C . GLU A 1 229 ? -6.726 11.873 -13.035 1.00 81.38 229 GLU A C 1
ATOM 1845 O O . GLU A 1 229 ? -7.341 12.575 -12.237 1.00 81.38 229 GLU A O 1
ATOM 1850 N N . GLY A 1 230 ? -6.486 10.580 -12.780 1.00 75.06 230 GLY A N 1
ATOM 1851 C CA . GLY A 1 230 ? -6.946 9.897 -11.564 1.00 75.06 230 GLY A CA 1
ATOM 1852 C C . GLY A 1 230 ? -8.470 9.767 -11.438 1.00 75.06 230 GLY A C 1
ATOM 1853 O O . GLY A 1 230 ? -8.956 9.464 -10.354 1.00 75.06 230 GLY A O 1
ATOM 1854 N N . LYS A 1 231 ? -9.226 9.997 -12.521 1.00 77.81 231 LYS A N 1
ATOM 1855 C CA . LYS A 1 231 ? -10.700 9.928 -12.533 1.00 77.81 231 LYS A CA 1
ATOM 1856 C C . LYS A 1 231 ? -11.244 8.510 -12.676 1.00 77.81 231 LYS A C 1
ATOM 1858 O O . LYS A 1 231 ? -12.429 8.284 -12.454 1.00 77.81 231 LYS A O 1
ATOM 1863 N N . ILE A 1 232 ? -10.388 7.585 -13.099 1.00 83.50 232 ILE A N 1
ATOM 1864 C CA . ILE A 1 232 ? -10.743 6.202 -13.394 1.00 83.50 232 ILE A CA 1
ATOM 1865 C C . ILE A 1 232 ? -9.731 5.249 -12.772 1.00 83.50 232 ILE A C 1
ATOM 1867 O O . ILE A 1 232 ? -8.554 5.584 -12.596 1.00 83.50 232 ILE A O 1
ATOM 1871 N N . ILE A 1 233 ? -10.174 4.022 -12.518 1.00 87.31 233 ILE A N 1
ATOM 1872 C CA . ILE A 1 233 ? -9.277 2.908 -12.235 1.00 87.31 233 ILE A CA 1
ATOM 1873 C C . ILE A 1 233 ? -8.801 2.376 -13.589 1.00 87.31 233 ILE A C 1
ATOM 1875 O O . ILE A 1 233 ? -9.455 1.556 -14.225 1.00 87.31 233 ILE A O 1
ATOM 1879 N N . PHE A 1 234 ? -7.651 2.877 -14.046 1.00 88.94 234 PHE A N 1
ATOM 1880 C CA . PHE A 1 234 ? -7.172 2.694 -15.422 1.00 88.94 234 PHE A CA 1
ATOM 1881 C C . PHE A 1 234 ? -7.184 1.235 -15.909 1.00 88.94 234 PHE A C 1
ATOM 1883 O O . PHE A 1 234 ? -7.541 0.980 -17.057 1.00 88.94 234 PHE A O 1
ATOM 1890 N N . VAL A 1 235 ? -6.806 0.290 -15.040 1.00 89.12 235 VAL A N 1
ATOM 1891 C CA . VAL A 1 235 ? -6.734 -1.144 -15.366 1.00 89.12 235 VAL A CA 1
ATOM 1892 C C . VAL A 1 235 ? -8.098 -1.774 -15.659 1.00 89.12 235 VAL A C 1
ATOM 1894 O O . VAL A 1 235 ? -8.157 -2.725 -16.429 1.00 89.12 235 VAL A O 1
ATOM 1897 N N . GLN A 1 236 ? -9.187 -1.238 -15.097 1.00 85.81 236 GLN A N 1
ATOM 1898 C CA . GLN A 1 236 ? -10.542 -1.725 -15.374 1.00 85.81 236 GLN A CA 1
ATOM 1899 C C . GLN A 1 236 ? -11.024 -1.264 -16.748 1.00 85.81 236 GLN A C 1
ATOM 1901 O O . GLN A 1 236 ? -11.578 -2.048 -17.514 1.00 85.81 236 GLN A O 1
ATOM 1906 N N . ASP A 1 237 ? -10.771 0.003 -17.068 1.00 87.56 237 ASP A N 1
ATOM 1907 C CA . ASP A 1 237 ? -11.259 0.621 -18.301 1.00 87.56 237 ASP A CA 1
ATOM 1908 C C . ASP A 1 237 ? -10.399 0.249 -19.519 1.00 87.56 237 ASP A C 1
ATOM 1910 O O . ASP A 1 237 ? -10.846 0.366 -20.659 1.00 87.56 237 ASP A O 1
ATOM 1914 N N . ASN A 1 238 ? -9.156 -0.194 -19.294 1.00 90.12 238 ASN A N 1
ATOM 1915 C CA . ASN A 1 238 ? -8.180 -0.482 -20.346 1.00 90.12 238 ASN A CA 1
ATOM 1916 C C . ASN A 1 238 ? -7.524 -1.866 -20.154 1.00 90.12 238 ASN A C 1
ATOM 1918 O O . ASN A 1 238 ? -6.304 -1.938 -19.960 1.00 90.12 238 ASN A O 1
ATOM 1922 N N . PRO A 1 239 ? -8.284 -2.975 -20.226 1.00 90.38 239 PRO A N 1
ATOM 1923 C CA . PRO A 1 239 ? -7.765 -4.319 -19.949 1.00 90.38 239 PRO A CA 1
ATOM 1924 C C . PRO A 1 239 ? -6.633 -4.742 -20.901 1.00 90.38 239 PRO A C 1
ATOM 1926 O O . PRO A 1 239 ? -5.665 -5.374 -20.490 1.00 90.38 239 PRO A O 1
ATOM 1929 N N . ASP A 1 240 ? -6.686 -4.325 -22.169 1.00 92.12 240 ASP A N 1
ATOM 1930 C CA . ASP A 1 240 ? -5.693 -4.720 -23.179 1.00 92.12 240 ASP A CA 1
ATOM 1931 C C . ASP A 1 240 ? -4.396 -3.891 -23.157 1.00 92.12 240 ASP A C 1
ATOM 1933 O O . ASP A 1 240 ? -3.425 -4.221 -23.855 1.00 92.12 240 ASP A O 1
ATOM 1937 N N . HIS A 1 241 ? -4.359 -2.814 -22.368 1.00 91.06 241 HIS A N 1
ATOM 1938 C CA . HIS A 1 241 ? -3.237 -1.882 -22.327 1.00 91.06 241 HIS A CA 1
ATOM 1939 C C . HIS A 1 241 ? -1.998 -2.508 -21.663 1.00 91.06 241 HIS A C 1
ATOM 1941 O O . HIS A 1 241 ? -2.095 -3.261 -20.695 1.00 91.06 241 HIS A O 1
ATOM 1947 N N . LEU A 1 242 ? -0.796 -2.163 -22.146 1.00 89.81 242 LEU A N 1
ATOM 1948 C CA . LEU A 1 242 ? 0.462 -2.743 -21.649 1.00 89.81 242 LEU A CA 1
ATOM 1949 C C . LEU A 1 242 ? 0.670 -2.510 -20.145 1.00 89.81 242 LEU A C 1
ATOM 1951 O O . LEU A 1 242 ? 1.128 -3.405 -19.447 1.00 89.81 242 LEU A O 1
ATOM 1955 N N . PHE A 1 243 ? 0.304 -1.330 -19.640 1.00 90.25 243 PHE A N 1
ATOM 1956 C CA . PHE A 1 243 ? 0.296 -1.056 -18.200 1.00 90.25 243 PHE A CA 1
ATOM 1957 C C . PHE A 1 243 ? -0.521 -2.084 -17.412 1.00 90.25 243 PHE A C 1
ATOM 1959 O O . PHE A 1 243 ? -0.034 -2.588 -16.409 1.00 90.25 243 PHE A O 1
ATOM 1966 N N . THR A 1 244 ? -1.724 -2.427 -17.877 1.00 90.88 244 THR A N 1
ATOM 1967 C CA . THR A 1 244 ? -2.597 -3.395 -17.203 1.00 90.88 244 THR A CA 1
ATOM 1968 C C . THR A 1 244 ? -1.941 -4.768 -17.139 1.00 90.88 244 THR A C 1
ATOM 1970 O O . THR A 1 244 ? -1.839 -5.339 -16.060 1.00 90.88 244 THR A O 1
ATOM 1973 N N . LYS A 1 245 ? -1.351 -5.223 -18.248 1.00 91.25 245 LYS A N 1
ATOM 1974 C CA . LYS A 1 245 ? -0.580 -6.478 -18.298 1.00 91.25 245 LYS A CA 1
ATOM 1975 C C . LYS A 1 245 ? 0.610 -6.473 -17.333 1.00 91.25 245 LYS A C 1
ATOM 1977 O O . LYS A 1 245 ? 0.861 -7.461 -16.654 1.00 91.25 245 LYS A O 1
ATOM 1982 N N . ILE A 1 246 ? 1.324 -5.349 -17.224 1.00 90.94 246 ILE A N 1
ATOM 1983 C CA . ILE A 1 246 ? 2.417 -5.192 -16.249 1.00 90.94 246 ILE A CA 1
ATOM 1984 C C . ILE A 1 246 ? 1.879 -5.269 -14.811 1.00 90.94 246 ILE A C 1
ATOM 1986 O O . ILE A 1 246 ? 2.501 -5.903 -13.963 1.00 90.94 246 ILE A O 1
ATOM 1990 N N . MET A 1 247 ? 0.726 -4.661 -14.519 1.00 92.25 247 MET A N 1
ATOM 1991 C CA . MET A 1 247 ? 0.103 -4.743 -13.193 1.00 92.25 247 MET A CA 1
ATOM 1992 C C . MET A 1 247 ? -0.343 -6.171 -12.846 1.00 92.25 247 MET A C 1
ATOM 1994 O O . MET A 1 247 ? -0.159 -6.597 -11.707 1.00 92.25 247 MET A O 1
ATOM 1998 N N . GLU A 1 248 ? -0.852 -6.933 -13.817 1.00 90.88 248 GLU A N 1
ATOM 1999 C CA . GLU A 1 248 ? -1.157 -8.362 -13.657 1.00 90.88 248 GLU A CA 1
ATOM 2000 C C . GLU A 1 248 ? 0.112 -9.184 -13.372 1.00 90.88 248 GLU A C 1
ATOM 2002 O O . GLU A 1 248 ? 0.128 -10.004 -12.452 1.00 90.88 248 GLU A O 1
ATOM 2007 N N . GLU A 1 249 ? 1.209 -8.929 -14.098 1.00 91.56 249 GLU A N 1
ATOM 2008 C CA . GLU A 1 249 ? 2.515 -9.552 -13.833 1.00 91.56 249 GLU A CA 1
ATOM 2009 C C . GLU A 1 249 ? 3.019 -9.234 -12.416 1.00 91.56 249 GLU A C 1
ATOM 2011 O O . GLU A 1 249 ? 3.514 -10.123 -11.717 1.00 91.56 249 GLU A O 1
ATOM 2016 N N . ILE A 1 250 ? 2.874 -7.982 -11.972 1.00 92.94 250 ILE A N 1
ATOM 2017 C CA . ILE A 1 250 ? 3.238 -7.546 -10.620 1.00 92.94 250 ILE A CA 1
ATOM 2018 C C . ILE A 1 250 ? 2.408 -8.293 -9.572 1.00 92.94 250 ILE A C 1
ATOM 2020 O O . ILE A 1 250 ? 2.986 -8.816 -8.621 1.00 92.94 250 ILE A O 1
ATOM 2024 N N . ALA A 1 251 ? 1.090 -8.406 -9.754 1.00 91.06 251 ALA A N 1
ATOM 2025 C CA . ALA A 1 251 ? 0.217 -9.134 -8.833 1.00 91.06 251 ALA A CA 1
ATOM 2026 C C . ALA A 1 251 ? 0.631 -10.612 -8.695 1.00 91.06 251 ALA A C 1
ATOM 2028 O O . ALA A 1 251 ? 0.774 -11.117 -7.582 1.00 91.06 251 ALA A O 1
ATOM 2029 N N . VAL A 1 252 ? 0.934 -11.286 -9.813 1.00 90.88 252 VAL A N 1
ATOM 2030 C CA . VAL A 1 252 ? 1.428 -12.677 -9.814 1.00 90.88 252 VAL A CA 1
ATOM 2031 C C . VAL A 1 252 ? 2.784 -12.809 -9.115 1.00 90.88 252 VAL A C 1
ATOM 2033 O O . VAL A 1 252 ? 3.064 -13.832 -8.491 1.00 90.88 252 VAL A O 1
ATOM 2036 N N . LYS A 1 253 ? 3.665 -11.813 -9.244 1.00 92.06 253 LYS A N 1
ATOM 2037 C CA . LYS A 1 253 ? 4.959 -11.817 -8.550 1.00 92.06 253 LYS A CA 1
ATOM 2038 C C . LYS A 1 253 ? 4.796 -11.622 -7.051 1.00 92.06 253 LYS A C 1
ATOM 2040 O O . LYS A 1 253 ? 5.465 -12.326 -6.306 1.00 92.06 253 LYS A O 1
ATOM 2045 N N . ILE A 1 254 ? 3.913 -10.714 -6.635 1.00 90.50 254 ILE A N 1
ATOM 2046 C CA . ILE A 1 254 ? 3.609 -10.436 -5.226 1.00 90.50 254 ILE A CA 1
ATOM 2047 C C . ILE A 1 254 ? 3.124 -11.694 -4.513 1.00 90.50 254 ILE A C 1
ATOM 2049 O O . ILE A 1 254 ? 3.582 -11.967 -3.412 1.00 90.50 254 ILE A O 1
ATOM 2053 N N . ASP A 1 255 ? 2.259 -12.481 -5.147 1.00 86.62 255 ASP A N 1
ATOM 2054 C CA . ASP A 1 255 ? 1.764 -13.730 -4.563 1.00 86.62 255 ASP A CA 1
ATOM 2055 C C . ASP A 1 255 ? 2.867 -14.766 -4.267 1.00 86.62 255 ASP A C 1
ATOM 2057 O O . ASP A 1 255 ? 2.737 -15.610 -3.385 1.00 86.62 255 ASP A O 1
ATOM 2061 N N . LYS A 1 256 ? 3.985 -14.694 -4.993 1.00 87.25 256 LYS A N 1
ATOM 2062 C CA . LYS A 1 256 ? 5.118 -15.613 -4.832 1.00 87.25 256 LYS A CA 1
ATOM 2063 C C . LYS A 1 256 ? 6.134 -15.145 -3.788 1.00 87.25 256 LYS A C 1
ATOM 2065 O O . LYS A 1 256 ? 7.160 -15.815 -3.624 1.00 87.25 256 LYS A O 1
ATOM 2070 N N . LEU A 1 257 ? 5.923 -13.985 -3.162 1.00 85.06 257 LEU A N 1
ATOM 2071 C CA . LEU A 1 257 ? 6.831 -13.441 -2.149 1.00 85.06 257 LEU A CA 1
ATOM 2072 C C . LEU A 1 257 ? 6.565 -14.059 -0.776 1.00 85.06 257 LEU A C 1
ATOM 2074 O O . LEU A 1 257 ? 7.592 -14.238 -0.080 1.00 85.06 257 LEU A O 1
#

Foldseek 3Di:
DPLQEFWWKFKAFAPDADFDDPDDDDPPDQAAAEEEEELALQAFDVCVLLVPPDAPDAVLCLLVVNDPPVSQWDWCCVPPPVRHTYTYHGHDRDPVSSVVLVPDDPVSLVSSLVSLLVVSCCVVPPVPHGMYMYGYRGDDDSSVQSSLLNGQEIEGEFEPDPSHLVSLQCCCVVHNVVSVHQYEYEYEAAAPVVVCVVPVVVVQVVCCVSRVHGHLYYYHRDVVVVVCVSNHPCCVVCVPDPNVVRVVSSVSSVSVD

Sequence (257 aa):
MPINYPSMLRITFPSRSRPYVPSSPSSDTPSLQVGLMDLDFRAPSLSTILNIEKAQYWLNDYLNCICDIKDVLIDLSERIAQKEKFYFCPANPSMDAIRDMSSKDRKWEMRALTRLLHLRNELLNELGFDYIIFDTSPGIQYSSINAIVVADVVIVATTFDNSDVEGTKRMLHGLYDLFEKKTEILLNKVMYAEAFNVKRDRLYRMVKDIYQAPLLEAISCFCDISKAEGKIIFVQDNPDHLFTKIMEEIAVKIDKL

Solvent-accessible surface area (backbone atoms only — not comparable to full-atom values): 14335 Å² total; per-residue (Å²): 130,84,82,61,46,43,50,34,48,24,38,28,67,37,100,70,78,76,78,78,72,95,67,81,95,61,97,78,67,78,61,56,27,39,37,41,35,43,44,21,51,82,70,45,52,63,39,66,50,65,70,54,90,77,70,98,44,29,42,60,38,38,53,67,68,73,51,57,70,78,67,27,54,40,82,40,19,85,81,74,48,72,70,33,43,34,32,39,25,41,31,54,67,47,70,66,51,27,51,51,62,74,64,60,50,74,70,53,53,56,49,31,40,55,44,50,50,48,49,53,48,45,40,34,72,72,68,61,29,55,34,40,35,40,39,28,50,46,62,90,46,66,57,34,49,42,49,54,73,67,29,59,35,40,36,46,36,32,40,89,48,69,60,27,45,53,42,46,40,51,46,41,70,73,47,40,60,78,67,71,50,52,53,32,33,33,39,40,62,36,86,57,53,86,65,38,80,81,42,51,71,55,51,46,49,51,45,26,72,71,59,77,33,52,60,73,52,76,40,54,57,54,70,68,63,64,72,47,70,59,74,56,64,59,53,77,81,35,63,88,38,68,69,32,53,51,51,52,53,49,53,59,51,58,62,74,109

Secondary structure (DSSP, 8-state):
---PPPPEEEEE--SSPPP----S--TTSPPPEEEEEE---SS--HHHHTT----SS-HHHHHTTSS-HHHH-EE-HHHHTTTSEEEEE----SHHHHHHHHT--HHHHHHHHHHHHHHHHIIIIIS--SEEEEEE-SSS-HHHHHHHHH-SEEEEEE-SSHHHHHHHHHHIIIIIGGGT-EEEEEEEEETTHHHHTT-HHHHHHHHHHHHSS-EEEEEE--HHHHHTTTSS-HHHH-TTSHHHHHHHHHHHHHHT-